Protein AF-A0A0M0JAZ2-F1 (afdb_monomer_lite)

Radius of gyration: 17.87 Å; chains: 1; bounding box: 46×36×55 Å

Structure (mmCIF, N/CA/C/O backbone):
data_AF-A0A0M0JAZ2-F1
#
_entry.id   AF-A0A0M0JAZ2-F1
#
loop_
_atom_site.group_PDB
_atom_site.id
_atom_site.type_symbol
_atom_site.label_atom_id
_atom_site.label_alt_id
_atom_site.label_comp_id
_atom_site.label_asym_id
_atom_site.label_entity_id
_atom_site.label_seq_id
_atom_site.pdbx_PDB_ins_code
_atom_site.Cartn_x
_atom_site.Cartn_y
_atom_site.Cartn_z
_atom_site.occupancy
_atom_site.B_iso_or_equiv
_atom_site.auth_seq_id
_atom_site.auth_comp_id
_atom_site.auth_asym_id
_atom_site.auth_atom_id
_atom_site.pdbx_PDB_model_num
ATOM 1 N N . MET A 1 1 ? 19.931 2.241 -1.177 1.00 90.56 1 MET A N 1
ATOM 2 C CA . MET A 1 1 ? 19.887 0.763 -1.054 1.00 90.56 1 MET A CA 1
ATOM 3 C C . MET A 1 1 ? 19.842 0.048 -2.404 1.00 90.56 1 MET A C 1
ATOM 5 O O . MET A 1 1 ? 20.498 -0.972 -2.516 1.00 90.56 1 MET A O 1
ATOM 9 N N . LEU A 1 2 ? 19.143 0.560 -3.427 1.00 95.31 2 LEU A N 1
ATOM 10 C CA . LEU A 1 2 ? 19.051 -0.101 -4.746 1.00 95.31 2 LEU A CA 1
ATOM 11 C C . LEU A 1 2 ? 20.251 0.143 -5.689 1.00 95.31 2 LEU A C 1
ATOM 13 O O . LEU A 1 2 ? 20.440 -0.595 -6.649 1.00 95.31 2 LEU A O 1
ATOM 17 N N . GLU A 1 3 ? 21.085 1.148 -5.410 1.00 95.38 3 GLU A N 1
ATOM 18 C CA . GLU A 1 3 ? 22.225 1.536 -6.257 1.00 95.38 3 GLU A CA 1
ATOM 19 C C . GLU A 1 3 ? 23.211 0.399 -6.585 1.00 95.38 3 GLU A C 1
ATOM 21 O O . GLU A 1 3 ? 23.545 0.264 -7.761 1.00 95.38 3 GLU A O 1
ATOM 26 N N . PRO A 1 4 ? 23.631 -0.477 -5.647 1.00 97.06 4 PRO A N 1
ATOM 27 C CA . PRO A 1 4 ? 24.527 -1.582 -5.991 1.00 97.06 4 PRO A CA 1
ATOM 28 C C . PRO A 1 4 ? 23.939 -2.526 -7.052 1.00 97.06 4 PRO A C 1
ATOM 30 O O . PRO A 1 4 ? 24.657 -2.969 -7.946 1.00 97.06 4 PRO A O 1
ATOM 33 N N . ILE A 1 5 ? 22.625 -2.779 -6.997 1.00 95.75 5 ILE A N 1
ATOM 34 C CA . ILE A 1 5 ? 21.911 -3.588 -7.995 1.00 95.75 5 ILE A CA 1
ATOM 35 C C . ILE A 1 5 ? 21.883 -2.839 -9.331 1.00 95.75 5 ILE A C 1
ATOM 37 O O . ILE A 1 5 ? 22.226 -3.410 -10.365 1.00 95.75 5 ILE A O 1
ATOM 41 N N . LYS A 1 6 ? 21.559 -1.539 -9.327 1.00 95.88 6 LYS A N 1
ATOM 42 C CA . LYS A 1 6 ? 21.586 -0.720 -10.549 1.00 95.88 6 LYS A CA 1
ATOM 43 C C . LYS A 1 6 ? 22.959 -0.748 -11.225 1.00 95.88 6 LYS A C 1
ATOM 45 O O . LYS A 1 6 ? 23.029 -0.876 -12.445 1.00 95.88 6 LYS A O 1
ATOM 50 N N . LEU A 1 7 ? 24.041 -0.640 -10.455 1.00 95.75 7 LEU A N 1
ATOM 51 C CA . LEU A 1 7 ? 25.409 -0.660 -10.979 1.00 95.75 7 LEU A CA 1
ATOM 52 C C . LEU A 1 7 ? 25.778 -2.016 -11.594 1.00 95.75 7 LEU A C 1
ATOM 54 O O . LEU A 1 7 ? 26.477 -2.047 -12.602 1.00 95.75 7 LEU A O 1
ATOM 58 N N . GLN A 1 8 ? 25.278 -3.120 -11.034 1.00 97.00 8 GLN A N 1
ATOM 59 C CA . GLN A 1 8 ? 25.512 -4.463 -11.567 1.00 97.00 8 GLN A CA 1
ATOM 60 C C . GLN A 1 8 ? 24.882 -4.666 -12.955 1.00 97.00 8 GLN A C 1
ATOM 62 O O . GLN A 1 8 ? 25.504 -5.276 -13.823 1.00 97.00 8 GLN A O 1
ATOM 67 N N . PHE A 1 9 ? 23.664 -4.160 -13.168 1.00 95.50 9 PHE A N 1
ATOM 68 C CA . PHE A 1 9 ? 22.921 -4.345 -14.424 1.00 95.50 9 PHE A CA 1
ATOM 69 C C . PHE A 1 9 ? 23.070 -3.175 -15.413 1.00 95.50 9 PHE A C 1
ATOM 71 O O . PHE A 1 9 ? 22.725 -3.304 -16.590 1.00 95.50 9 PHE A O 1
ATOM 78 N N . GLY A 1 10 ? 23.625 -2.041 -14.976 1.00 94.19 10 GLY A N 1
ATOM 79 C CA . GLY A 1 10 ? 23.940 -0.897 -15.828 1.00 94.19 10 GLY A CA 1
ATOM 80 C C . GLY A 1 10 ? 22.730 -0.406 -16.625 1.00 94.19 10 GLY A C 1
ATOM 81 O O . GLY A 1 10 ? 21.633 -0.262 -16.091 1.00 94.19 10 GLY A O 1
ATOM 82 N N . ASN A 1 11 ? 22.925 -0.147 -17.917 1.00 92.44 11 ASN A N 1
ATOM 83 C CA . ASN A 1 11 ? 21.877 0.375 -18.804 1.00 92.44 11 ASN A CA 1
ATOM 84 C C . ASN A 1 11 ? 20.841 -0.676 -19.234 1.00 92.44 11 ASN A C 1
ATOM 86 O O . ASN A 1 11 ? 19.857 -0.312 -19.867 1.00 92.44 11 ASN A O 1
ATOM 90 N N . ALA A 1 12 ? 21.044 -1.958 -18.911 1.00 93.31 12 ALA A N 1
ATOM 91 C CA . ALA A 1 12 ? 20.062 -3.001 -19.209 1.00 93.31 12 ALA A CA 1
ATOM 92 C C . ALA A 1 12 ? 18.842 -2.954 -18.269 1.00 93.31 12 ALA A C 1
ATOM 94 O O . ALA A 1 12 ? 17.829 -3.581 -18.558 1.00 93.31 12 ALA A O 1
ATOM 95 N N . LEU A 1 13 ? 18.940 -2.216 -17.158 1.00 94.06 13 LEU A N 1
ATOM 96 C CA . LEU A 1 13 ? 17.876 -2.037 -16.176 1.00 94.06 13 LEU A CA 1
ATOM 97 C C . LEU A 1 13 ? 17.725 -0.548 -15.860 1.00 94.06 13 LEU A C 1
ATOM 99 O O . LEU A 1 13 ? 18.666 0.070 -15.355 1.00 94.06 13 LEU A O 1
ATOM 103 N N . SER A 1 14 ? 16.562 0.032 -16.151 1.00 95.19 14 SER A N 1
ATOM 104 C CA . SER A 1 14 ? 16.251 1.412 -15.768 1.00 95.19 14 SER A CA 1
ATOM 105 C C . SER A 1 14 ? 16.002 1.514 -14.260 1.00 95.19 14 SER A C 1
ATOM 107 O O . SER A 1 14 ? 15.609 0.543 -13.609 1.00 95.19 14 SER A O 1
ATOM 109 N N . TRP A 1 15 ? 16.249 2.685 -13.674 1.00 95.25 15 TRP A N 1
ATOM 110 C CA . TRP A 1 15 ? 15.822 2.992 -12.309 1.00 95.25 15 TRP A CA 1
ATOM 111 C C . TRP A 1 15 ? 14.313 2.862 -12.154 1.00 95.25 15 TRP A C 1
ATOM 113 O O . TRP A 1 15 ? 13.858 2.316 -11.150 1.00 95.25 15 TRP A O 1
ATOM 123 N N . ALA A 1 16 ? 13.555 3.327 -13.146 1.00 93.12 16 ALA A N 1
ATOM 124 C CA . ALA A 1 16 ? 12.102 3.241 -13.135 1.00 93.12 16 ALA A CA 1
ATOM 125 C C . ALA A 1 16 ? 11.610 1.786 -13.005 1.00 93.12 16 ALA A C 1
ATOM 127 O O . ALA A 1 16 ? 10.794 1.490 -12.132 1.00 93.12 16 ALA A O 1
ATOM 128 N N . ASP A 1 17 ? 12.157 0.857 -13.793 1.00 94.31 17 ASP A N 1
ATOM 129 C CA . ASP A 1 17 ? 11.815 -0.565 -13.684 1.00 94.31 17 ASP A CA 1
ATOM 130 C C . ASP A 1 17 ? 12.352 -1.200 -12.396 1.00 94.31 17 ASP A C 1
ATOM 132 O O . ASP A 1 17 ? 11.650 -1.990 -11.764 1.00 94.31 17 ASP A O 1
ATOM 136 N N . LEU A 1 18 ? 13.562 -0.832 -11.957 1.00 96.44 18 LEU A N 1
ATOM 137 C CA . LEU A 1 18 ? 14.156 -1.353 -10.723 1.00 96.44 18 LEU A CA 1
ATOM 138 C C . LEU A 1 18 ? 13.329 -0.997 -9.478 1.00 96.44 18 LEU A C 1
ATOM 140 O O . LEU A 1 18 ? 13.178 -1.837 -8.595 1.00 96.44 18 LEU A O 1
ATOM 144 N N . ILE A 1 19 ? 12.792 0.223 -9.392 1.00 95.25 19 ILE A N 1
ATOM 145 C CA . ILE A 1 19 ? 11.959 0.656 -8.257 1.00 95.25 19 ILE A CA 1
ATOM 146 C C . ILE A 1 19 ? 10.672 -0.171 -8.190 1.00 95.25 19 ILE A C 1
ATOM 148 O O . ILE A 1 19 ? 10.308 -0.665 -7.121 1.00 95.25 19 ILE A O 1
ATOM 152 N N . VAL A 1 20 ? 10.013 -0.360 -9.334 1.00 93.88 20 VAL A N 1
ATOM 153 C CA . VAL A 1 20 ? 8.776 -1.142 -9.429 1.00 93.88 20 VAL A CA 1
ATOM 154 C C . VAL A 1 20 ? 9.027 -2.610 -9.079 1.00 93.88 20 VAL A C 1
ATOM 156 O O . VAL A 1 20 ? 8.317 -3.183 -8.249 1.00 93.88 20 VAL A O 1
ATOM 159 N N . LEU A 1 21 ? 10.081 -3.197 -9.652 1.00 94.62 21 LEU A N 1
ATOM 160 C CA . LEU A 1 21 ? 10.462 -4.584 -9.401 1.00 94.62 21 LEU A CA 1
ATOM 161 C C . LEU A 1 21 ? 10.834 -4.816 -7.931 1.00 94.62 21 LEU A C 1
ATOM 163 O O . LEU A 1 21 ? 10.459 -5.836 -7.351 1.00 94.62 21 LEU A O 1
ATOM 167 N N . ALA A 1 22 ? 11.534 -3.866 -7.303 1.00 95.50 22 ALA A N 1
ATOM 168 C CA . ALA A 1 22 ? 11.897 -3.951 -5.891 1.00 95.50 22 ALA A CA 1
ATOM 169 C C . ALA A 1 22 ? 10.661 -4.002 -4.981 1.00 95.50 22 ALA A C 1
ATOM 171 O O . ALA A 1 22 ? 10.630 -4.801 -4.046 1.00 95.50 22 ALA A O 1
ATOM 172 N N . GLY A 1 23 ? 9.631 -3.199 -5.272 1.00 93.19 23 GLY A N 1
ATOM 173 C CA . GLY A 1 23 ? 8.368 -3.225 -4.529 1.00 93.19 23 GLY A CA 1
ATOM 174 C C . GLY A 1 23 ? 7.649 -4.574 -4.629 1.00 93.19 23 GLY A C 1
ATOM 175 O O . GLY A 1 23 ? 7.215 -5.117 -3.618 1.00 93.19 23 GLY A O 1
ATOM 176 N N . GLN A 1 24 ? 7.589 -5.159 -5.827 1.00 93.81 24 GLN A N 1
ATOM 177 C CA . GLN A 1 24 ? 6.988 -6.484 -6.027 1.00 93.81 24 GLN A CA 1
ATOM 178 C C . GLN A 1 24 ? 7.771 -7.593 -5.332 1.00 93.81 24 GLN A C 1
ATOM 180 O O . GLN A 1 24 ? 7.186 -8.431 -4.651 1.00 93.81 24 GLN A O 1
ATOM 185 N N . THR A 1 25 ? 9.098 -7.547 -5.446 1.00 95.19 25 THR A N 1
ATOM 186 C CA . THR A 1 25 ? 9.987 -8.501 -4.774 1.00 95.19 25 THR A CA 1
ATOM 187 C C . THR A 1 25 ? 9.805 -8.431 -3.258 1.00 95.19 25 THR A C 1
ATOM 189 O O . THR A 1 25 ? 9.811 -9.459 -2.590 1.00 95.19 25 THR A O 1
ATOM 192 N N . ALA A 1 26 ? 9.607 -7.233 -2.698 1.00 94.38 26 ALA A N 1
ATOM 193 C CA . ALA A 1 26 ? 9.362 -7.068 -1.268 1.00 94.38 26 ALA A CA 1
ATOM 194 C C . ALA A 1 26 ? 8.053 -7.739 -0.817 1.00 94.38 26 ALA A C 1
ATOM 196 O O . ALA A 1 26 ? 8.042 -8.384 0.229 1.00 94.38 26 ALA A O 1
ATOM 197 N N . ILE A 1 27 ? 6.982 -7.639 -1.613 1.00 95.44 27 ILE A N 1
ATOM 198 C CA . ILE A 1 27 ? 5.708 -8.321 -1.332 1.00 95.44 27 ILE A CA 1
ATOM 199 C C . ILE A 1 27 ? 5.899 -9.842 -1.350 1.00 95.44 27 ILE A C 1
ATOM 201 O O . ILE A 1 27 ? 5.475 -10.520 -0.416 1.00 95.44 27 ILE A O 1
ATOM 205 N N . GLU A 1 28 ? 6.573 -10.375 -2.369 1.00 95.88 28 GLU A N 1
ATOM 206 C CA . GLU A 1 28 ? 6.815 -11.816 -2.506 1.00 95.88 28 GLU A CA 1
ATOM 207 C C . GLU A 1 28 ? 7.688 -12.364 -1.365 1.00 95.88 28 GLU A C 1
ATOM 209 O O . GLU A 1 28 ? 7.350 -13.370 -0.743 1.00 95.88 28 GLU A O 1
ATOM 214 N N . VAL A 1 29 ? 8.777 -11.667 -1.017 1.00 96.31 29 VAL A N 1
ATOM 215 C CA . VAL A 1 29 ? 9.670 -12.050 0.093 1.00 96.31 29 VAL A CA 1
ATOM 216 C C . VAL A 1 29 ? 8.952 -12.013 1.444 1.00 96.31 29 VAL A C 1
ATOM 218 O O . VAL A 1 29 ? 9.258 -12.829 2.314 1.00 96.31 29 VAL A O 1
ATOM 221 N N . ALA A 1 30 ? 7.976 -11.119 1.619 1.00 96.50 30 ALA A N 1
ATOM 222 C CA . ALA A 1 30 ? 7.139 -11.071 2.815 1.00 96.50 30 ALA A CA 1
ATOM 223 C C . ALA A 1 30 ? 6.079 -12.194 2.871 1.00 96.50 30 ALA A C 1
ATOM 225 O O . ALA A 1 30 ? 5.298 -12.245 3.819 1.00 96.50 30 ALA A O 1
ATOM 226 N N . GLY A 1 31 ? 6.037 -13.101 1.887 1.00 95.88 31 GLY A N 1
ATOM 227 C CA . GLY A 1 31 ? 5.068 -14.199 1.807 1.00 95.88 31 GLY A CA 1
ATOM 228 C C . GLY A 1 31 ? 3.789 -13.856 1.038 1.00 95.88 31 GLY A C 1
ATOM 229 O O . GLY A 1 31 ? 2.825 -14.618 1.089 1.00 95.88 31 GLY A O 1
ATOM 230 N N . GLY A 1 32 ? 3.767 -12.716 0.345 1.00 95.62 32 GLY A N 1
ATOM 231 C CA . GLY A 1 32 ? 2.664 -12.299 -0.512 1.00 95.62 32 GLY A CA 1
ATOM 232 C C . GLY A 1 32 ? 2.659 -12.995 -1.876 1.00 95.62 32 GLY A C 1
ATOM 233 O O . GLY A 1 32 ? 3.535 -13.809 -2.179 1.00 95.62 32 GLY A O 1
ATOM 234 N N . PRO A 1 33 ? 1.661 -12.695 -2.724 1.00 95.00 33 PRO A N 1
ATOM 235 C CA . PRO A 1 33 ? 1.567 -13.290 -4.050 1.00 95.00 33 PRO A CA 1
ATOM 236 C C . PRO A 1 33 ? 2.700 -12.815 -4.964 1.00 95.00 33 PRO A C 1
ATOM 238 O O . PRO A 1 33 ? 3.132 -11.664 -4.897 1.00 95.00 33 PRO A O 1
ATOM 241 N N . ALA A 1 34 ? 3.107 -13.677 -5.896 1.00 93.31 34 ALA A N 1
ATOM 242 C CA . ALA A 1 34 ? 3.901 -13.250 -7.040 1.00 93.31 34 ALA A CA 1
ATOM 243 C C . ALA A 1 34 ? 3.028 -12.363 -7.946 1.00 93.31 34 ALA A C 1
ATOM 245 O O . ALA A 1 34 ? 1.998 -12.803 -8.464 1.00 93.31 34 ALA A O 1
ATOM 246 N N . LEU A 1 35 ? 3.424 -11.101 -8.109 1.00 91.69 35 LEU A N 1
ATOM 247 C CA . LEU A 1 35 ? 2.684 -10.113 -8.892 1.00 91.69 35 LEU A CA 1
ATOM 248 C C . LEU A 1 35 ? 3.294 -9.982 -10.295 1.00 91.69 35 LEU A C 1
ATOM 250 O O . LEU A 1 35 ? 4.519 -10.000 -10.429 1.00 91.69 35 LEU A O 1
ATOM 254 N N . PRO A 1 36 ? 2.478 -9.818 -11.350 1.00 88.12 36 PRO A N 1
ATOM 255 C CA . PRO A 1 36 ? 2.990 -9.675 -12.709 1.00 88.12 36 PRO A CA 1
ATOM 256 C C . PRO A 1 36 ? 3.813 -8.389 -12.849 1.00 88.12 36 PRO A C 1
ATOM 258 O O . PRO A 1 36 ? 3.369 -7.305 -12.463 1.00 88.12 36 PRO A O 1
ATOM 261 N N . PHE A 1 37 ? 5.019 -8.505 -13.405 1.00 89.31 37 PHE A N 1
ATOM 262 C CA . PHE A 1 37 ? 5.915 -7.377 -13.655 1.00 89.31 37 PHE A CA 1
ATOM 263 C C . PHE A 1 37 ? 5.941 -7.008 -15.137 1.00 89.31 37 PHE A C 1
ATOM 265 O O . PHE A 1 37 ? 6.041 -7.868 -16.012 1.00 89.31 37 PHE A O 1
ATOM 272 N N . CYS A 1 38 ? 5.928 -5.705 -15.392 1.00 87.06 38 CYS A N 1
ATOM 273 C CA . CYS A 1 38 ? 5.967 -5.117 -16.721 1.00 87.06 38 CYS A CA 1
ATOM 274 C C . CYS A 1 38 ? 7.106 -4.122 -16.797 1.00 87.06 38 CYS A C 1
ATOM 276 O O . CYS A 1 38 ? 6.994 -3.024 -16.249 1.00 87.06 38 CYS A O 1
ATOM 278 N N . GLY A 1 39 ? 8.192 -4.530 -17.450 1.00 86.88 39 GLY A N 1
ATOM 279 C CA . GLY A 1 39 ? 9.322 -3.659 -17.746 1.00 86.88 39 GLY A CA 1
ATOM 280 C C . GLY A 1 39 ? 9.110 -2.836 -19.015 1.00 86.88 39 GLY A C 1
ATOM 281 O O . GLY A 1 39 ? 8.117 -2.994 -19.727 1.00 86.88 39 GLY A O 1
ATOM 282 N N . GLY A 1 40 ? 10.083 -1.985 -19.318 1.00 87.88 40 GLY A N 1
ATOM 283 C CA . GLY A 1 40 ? 10.086 -1.113 -20.492 1.00 87.88 40 GLY A CA 1
ATOM 284 C C . GLY A 1 40 ? 10.091 0.373 -20.149 1.00 87.88 40 GLY A C 1
ATOM 285 O O . GLY A 1 40 ? 10.098 1.197 -21.065 1.00 87.88 40 GLY A O 1
ATOM 286 N N . ARG A 1 41 ? 10.121 0.740 -18.860 1.00 90.00 41 ARG A N 1
ATOM 287 C CA . ARG A 1 41 ? 10.285 2.142 -18.465 1.00 90.00 41 ARG A CA 1
ATOM 288 C C 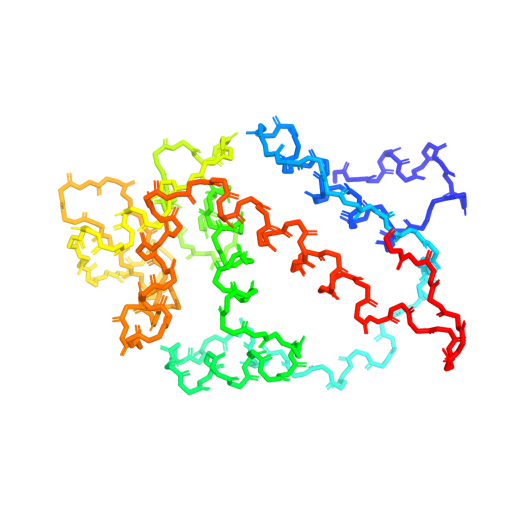. ARG A 1 41 ? 11.696 2.601 -18.788 1.00 90.00 41 ARG A C 1
ATOM 290 O O . ARG A 1 41 ? 12.669 1.873 -18.589 1.00 90.00 41 ARG A O 1
ATOM 297 N N . THR A 1 42 ? 11.814 3.843 -19.228 1.00 90.00 42 THR A N 1
ATOM 298 C CA . THR A 1 42 ? 13.099 4.505 -19.454 1.00 90.00 42 THR A CA 1
ATOM 299 C C . THR A 1 42 ? 13.354 5.541 -18.375 1.00 90.00 42 THR A C 1
ATOM 301 O O . THR A 1 42 ? 12.421 6.191 -17.909 1.00 90.00 42 THR A O 1
ATOM 304 N N . ASP A 1 43 ? 14.620 5.739 -18.022 1.00 91.62 43 ASP A N 1
ATOM 305 C CA . ASP A 1 43 ? 14.995 6.777 -17.067 1.00 91.62 43 ASP A CA 1
ATOM 306 C C . ASP A 1 43 ? 14.921 8.158 -17.722 1.00 91.62 43 ASP A C 1
ATOM 308 O O . ASP A 1 43 ? 15.503 8.390 -18.785 1.00 91.62 43 ASP A O 1
ATOM 312 N N . ALA A 1 44 ? 14.211 9.079 -17.074 1.00 89.12 44 ALA A N 1
ATOM 313 C CA . ALA A 1 44 ? 14.245 10.485 -17.444 1.00 89.12 44 ALA A CA 1
ATOM 314 C C . ALA A 1 44 ? 15.622 11.086 -17.114 1.00 89.12 44 ALA A C 1
ATOM 316 O O . ALA A 1 44 ? 16.276 10.687 -16.148 1.00 89.12 44 ALA A O 1
ATOM 317 N N . ALA A 1 45 ? 16.063 12.061 -17.913 1.00 89.12 45 ALA A N 1
ATOM 318 C CA . ALA A 1 45 ? 17.321 12.767 -17.666 1.00 89.12 45 ALA A CA 1
ATOM 319 C C . ALA A 1 45 ? 17.250 13.657 -16.411 1.00 89.12 45 ALA A C 1
ATOM 321 O O . ALA A 1 45 ? 18.255 13.844 -15.726 1.00 89.12 45 ALA A O 1
ATOM 322 N N . ASP A 1 46 ? 16.064 14.197 -16.124 1.00 85.62 46 ASP A N 1
ATOM 323 C CA . ASP A 1 46 ? 15.751 15.033 -14.970 1.00 85.62 46 ASP A CA 1
ATOM 324 C C . ASP A 1 46 ? 14.248 14.946 -14.619 1.00 85.62 46 ASP A C 1
ATOM 326 O O . ASP A 1 46 ? 13.502 14.150 -15.188 1.00 85.62 46 ASP A O 1
ATOM 330 N N . GLY A 1 47 ? 13.805 15.744 -13.642 1.00 80.31 47 GLY A N 1
ATOM 331 C CA . GLY A 1 47 ? 12.404 15.828 -13.208 1.00 80.31 47 GLY A CA 1
ATOM 332 C C . GLY A 1 47 ? 11.554 16.843 -13.981 1.00 80.31 47 GLY A C 1
ATOM 333 O O . GLY A 1 47 ? 10.556 17.328 -13.440 1.00 80.31 47 GLY A O 1
ATOM 334 N N . ALA A 1 48 ? 11.952 17.248 -15.192 1.00 82.69 48 ALA A N 1
ATOM 335 C CA . ALA A 1 48 ? 11.160 18.184 -15.982 1.00 82.69 48 ALA A CA 1
ATOM 336 C C . ALA A 1 48 ? 9.749 17.625 -16.254 1.00 82.69 48 ALA A C 1
ATOM 338 O O . ALA A 1 48 ? 9.580 16.474 -16.644 1.00 82.69 48 ALA A O 1
ATOM 339 N N . GLY A 1 49 ? 8.721 18.456 -16.049 1.00 76.88 49 GLY A N 1
ATOM 340 C CA . GLY A 1 49 ? 7.311 18.070 -16.209 1.00 76.88 49 GLY A CA 1
ATOM 341 C C . GLY A 1 49 ? 6.620 17.594 -14.925 1.00 76.88 49 GLY A C 1
ATOM 342 O O . GLY A 1 49 ? 5.392 17.622 -14.865 1.00 76.88 49 GLY A O 1
ATOM 343 N N . SER A 1 50 ? 7.370 17.277 -13.862 1.00 78.31 50 SER A N 1
ATOM 344 C CA . SER A 1 50 ? 6.790 16.867 -12.571 1.00 78.31 50 SER A CA 1
ATOM 345 C C . SER A 1 50 ? 6.041 17.988 -11.842 1.00 78.31 50 SER A C 1
ATOM 347 O O . SER A 1 50 ? 5.253 17.710 -10.948 1.00 78.31 50 SER A O 1
ATOM 349 N N . SER A 1 51 ? 6.224 19.253 -12.236 1.00 77.44 51 SER A N 1
ATOM 350 C CA . SER A 1 51 ? 5.522 20.406 -11.648 1.00 77.44 51 SER A CA 1
ATOM 351 C C . SER A 1 51 ? 4.005 20.395 -11.863 1.00 77.44 51 SER A C 1
ATOM 353 O O . SER A 1 51 ? 3.292 21.144 -11.199 1.00 77.44 51 SER A O 1
ATOM 355 N N . LEU A 1 52 ? 3.511 19.573 -12.793 1.00 72.75 52 LEU A N 1
ATOM 356 C CA . LEU A 1 52 ? 2.081 19.374 -13.035 1.00 72.75 52 LEU A CA 1
ATOM 357 C C . LEU A 1 52 ? 1.446 18.382 -12.047 1.00 72.75 52 LEU A C 1
ATOM 359 O O . LEU A 1 52 ? 0.221 18.299 -11.973 1.00 72.75 52 LEU A O 1
ATOM 363 N N . LEU A 1 53 ? 2.256 17.636 -11.290 1.00 72.94 53 LEU A N 1
ATOM 364 C CA . LEU A 1 53 ? 1.775 16.712 -10.272 1.00 72.94 53 LEU A CA 1
ATOM 365 C C . LEU A 1 53 ? 1.426 17.508 -9.010 1.00 72.94 53 LEU A C 1
ATOM 367 O O . LEU A 1 53 ? 2.285 18.122 -8.381 1.00 72.94 53 LEU A O 1
ATOM 371 N N . ASN A 1 54 ? 0.145 17.519 -8.642 1.00 62.16 54 ASN A N 1
ATOM 372 C CA . ASN A 1 54 ? -0.303 18.181 -7.423 1.00 62.16 54 ASN A CA 1
ATOM 373 C 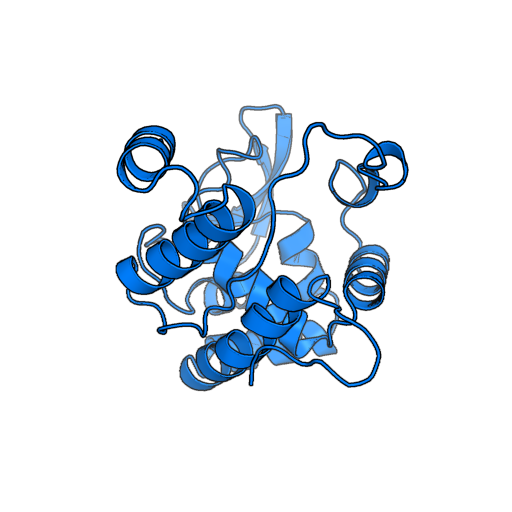C . ASN A 1 54 ? 0.047 17.333 -6.185 1.00 62.16 54 ASN A C 1
ATOM 375 O O . ASN A 1 54 ? -0.704 16.434 -5.806 1.00 62.16 54 ASN A O 1
ATOM 379 N N . GLU A 1 55 ? 1.160 17.653 -5.522 1.00 56.62 55 GLU A N 1
ATOM 380 C CA . GLU A 1 55 ? 1.587 17.011 -4.268 1.00 56.62 55 GLU A CA 1
ATOM 381 C C . GLU A 1 55 ? 0.591 17.194 -3.106 1.00 56.62 55 GLU A C 1
ATOM 383 O O . GLU A 1 55 ? 0.611 16.407 -2.159 1.00 56.62 55 GLU A O 1
ATOM 388 N N . GLN A 1 56 ? -0.326 18.174 -3.158 1.00 51.12 56 GLN A N 1
ATOM 389 C CA . GLN A 1 56 ? -1.306 18.395 -2.081 1.00 51.12 56 GLN A CA 1
ATOM 390 C C . GLN A 1 56 ? -2.313 17.245 -1.939 1.00 51.12 56 GLN A C 1
ATOM 392 O O . GLN A 1 56 ? -2.887 17.065 -0.871 1.00 51.12 56 GLN A O 1
ATOM 397 N N . LEU A 1 57 ? -2.492 16.408 -2.965 1.00 49.59 57 LEU A N 1
ATOM 398 C CA . LEU A 1 57 ? -3.307 15.191 -2.853 1.00 49.59 57 LEU A CA 1
ATOM 399 C C . LEU A 1 57 ? -2.625 14.091 -2.016 1.00 49.59 57 LEU A C 1
ATOM 401 O O . LEU A 1 57 ? -3.292 13.139 -1.598 1.00 49.59 57 LEU A O 1
ATOM 405 N N . LEU A 1 58 ? -1.326 14.237 -1.733 1.00 45.47 58 LEU A N 1
ATOM 406 C CA . LEU A 1 58 ? -0.495 13.299 -0.973 1.00 45.47 58 LEU A CA 1
ATOM 407 C C . LEU A 1 58 ? -0.143 13.802 0.444 1.00 45.47 58 LEU A C 1
ATOM 409 O O . LEU A 1 58 ? 0.405 13.029 1.230 1.00 45.47 58 LEU A O 1
ATOM 413 N N . GLY A 1 59 ? -0.466 15.054 0.806 1.00 38.47 59 GLY A N 1
ATOM 414 C CA . GLY A 1 59 ? -0.030 15.678 2.064 1.00 38.47 59 GLY A CA 1
ATOM 415 C C . GLY A 1 59 ? -1.076 16.559 2.759 1.00 38.47 59 GLY A C 1
ATOM 416 O O . GLY A 1 59 ? -1.728 17.381 2.132 1.00 38.47 59 GLY A O 1
ATOM 417 N N . GLU A 1 60 ? -1.190 16.381 4.081 1.00 45.50 60 GLU A N 1
ATOM 418 C CA . GLU A 1 60 ? -1.852 17.237 5.094 1.00 45.50 60 GLU A CA 1
ATOM 419 C C . GLU A 1 60 ? -3.304 17.700 4.888 1.00 45.50 60 GLU A C 1
ATOM 421 O O . GLU A 1 60 ? -3.834 18.432 5.726 1.00 45.50 60 GLU A O 1
ATOM 426 N N . VAL A 1 61 ? -4.011 17.239 3.861 1.00 51.16 61 VAL A N 1
ATOM 427 C CA . VAL A 1 61 ? -5.462 17.432 3.815 1.00 51.16 61 VAL A CA 1
ATOM 428 C C . VAL A 1 61 ? -6.110 16.486 4.826 1.00 51.16 61 VAL A C 1
ATOM 430 O O . VAL A 1 61 ? -5.689 15.339 4.974 1.00 51.16 61 VAL A O 1
ATOM 433 N N . VAL A 1 62 ? -7.115 16.973 5.563 1.00 59.00 62 VAL A N 1
ATOM 434 C CA . VAL A 1 62 ? -7.968 16.122 6.405 1.00 59.00 62 VAL A CA 1
ATOM 435 C C . VAL A 1 62 ? -8.443 14.971 5.529 1.00 59.00 62 VAL A C 1
ATOM 437 O O . VAL A 1 62 ? -9.180 15.216 4.583 1.00 59.00 62 VAL A O 1
ATOM 440 N N . ASP A 1 63 ? -7.991 13.746 5.801 1.00 70.56 63 ASP A N 1
ATOM 441 C CA . ASP A 1 63 ? -8.405 12.577 5.030 1.00 70.56 63 ASP A CA 1
ATOM 442 C C . ASP A 1 63 ? -9.931 12.428 5.177 1.00 70.56 63 ASP A C 1
ATOM 444 O O . ASP A 1 63 ? -10.439 12.020 6.224 1.00 70.56 63 ASP A O 1
ATOM 448 N N . THR A 1 64 ? -10.669 12.836 4.142 1.00 80.88 64 THR A N 1
ATOM 449 C CA . THR A 1 64 ? -12.123 12.693 4.042 1.00 80.88 64 THR A CA 1
ATOM 450 C C . THR A 1 64 ? -12.474 11.585 3.062 1.00 80.88 64 THR A C 1
ATOM 452 O O . THR A 1 64 ? -11.664 11.158 2.230 1.00 80.88 64 THR A O 1
ATOM 455 N N . ILE A 1 65 ? -13.722 11.127 3.132 1.00 84.00 65 ILE A N 1
ATOM 456 C CA . ILE A 1 65 ? -14.231 10.177 2.148 1.00 84.00 65 ILE A CA 1
ATOM 457 C C . ILE A 1 65 ? -14.267 10.779 0.735 1.00 84.00 65 ILE A C 1
ATOM 459 O O . ILE A 1 65 ? -13.973 10.081 -0.228 1.00 84.00 65 ILE A O 1
ATOM 463 N N . ASP A 1 66 ? -14.537 12.078 0.599 1.00 85.31 66 ASP A N 1
ATOM 464 C CA . ASP A 1 66 ? -14.594 12.736 -0.711 1.00 85.31 66 ASP A CA 1
ATOM 465 C C . ASP A 1 66 ? -13.219 12.765 -1.383 1.00 85.31 66 ASP A C 1
ATOM 467 O O . ASP A 1 66 ? -13.097 12.380 -2.541 1.00 85.31 66 ASP A O 1
ATOM 471 N N . LEU A 1 67 ? -12.158 13.069 -0.630 1.00 83.19 67 LEU A N 1
ATOM 472 C CA . LEU A 1 67 ? -10.784 12.991 -1.141 1.00 83.19 67 LEU A CA 1
ATOM 473 C C . LEU A 1 67 ? -10.368 11.560 -1.470 1.00 83.19 67 LEU A C 1
ATOM 475 O O . LEU A 1 67 ? -9.618 11.327 -2.413 1.00 83.19 67 LEU A O 1
ATOM 479 N N . THR A 1 68 ? -10.858 10.587 -0.701 1.00 85.75 68 THR A N 1
ATOM 480 C CA . THR A 1 68 ? -10.642 9.169 -1.008 1.00 85.75 68 THR A CA 1
ATOM 481 C C . THR A 1 68 ? -11.267 8.828 -2.366 1.00 85.75 68 THR A C 1
ATOM 483 O O . THR A 1 68 ? -10.612 8.213 -3.204 1.00 85.75 68 THR A O 1
ATOM 486 N N . ARG A 1 69 ? -12.490 9.302 -2.638 1.00 88.06 69 ARG A N 1
ATOM 487 C CA . ARG A 1 69 ? -13.163 9.125 -3.935 1.00 88.06 69 ARG A CA 1
ATOM 488 C C . ARG A 1 69 ? -12.472 9.861 -5.077 1.00 88.06 69 ARG A C 1
ATOM 490 O O . ARG A 1 69 ? -12.332 9.289 -6.153 1.00 88.06 69 ARG A O 1
ATOM 497 N N . GLU A 1 70 ? -11.990 11.076 -4.847 1.00 87.38 70 GLU A N 1
ATOM 498 C CA . GLU A 1 70 ? -11.198 11.810 -5.838 1.00 87.38 70 GLU A CA 1
ATOM 499 C C . GLU A 1 70 ? -9.897 11.073 -6.180 1.00 87.38 70 GLU A C 1
ATOM 501 O O . GLU A 1 70 ? -9.571 10.931 -7.356 1.00 87.38 70 GLU A O 1
ATOM 506 N N . ARG A 1 71 ? -9.187 10.529 -5.181 1.00 86.31 71 ARG A N 1
ATOM 507 C CA . ARG A 1 71 ? -7.989 9.698 -5.397 1.00 86.31 71 ARG A CA 1
ATOM 508 C C . ARG A 1 71 ? -8.306 8.456 -6.230 1.00 86.31 71 ARG A C 1
ATOM 510 O O . ARG A 1 71 ? -7.565 8.156 -7.160 1.00 86.31 71 ARG A O 1
ATOM 517 N N . MET A 1 72 ? -9.405 7.763 -5.924 1.00 90.69 72 MET A N 1
ATOM 518 C CA . MET A 1 72 ? -9.859 6.613 -6.716 1.00 90.69 72 MET A CA 1
ATOM 519 C C . MET A 1 72 ? -10.118 7.011 -8.173 1.00 90.69 72 MET A C 1
ATOM 521 O O . MET A 1 72 ? -9.601 6.366 -9.079 1.00 90.69 72 MET A O 1
ATOM 525 N N . ALA A 1 73 ? -10.835 8.115 -8.399 1.00 90.38 73 ALA A N 1
ATOM 526 C CA . ALA A 1 73 ? -11.142 8.604 -9.740 1.00 90.38 73 ALA A CA 1
ATOM 527 C C . ALA A 1 73 ? -9.889 9.028 -10.528 1.00 90.38 73 ALA A C 1
ATOM 529 O O . ALA A 1 73 ? -9.778 8.720 -11.711 1.00 90.38 73 ALA A O 1
ATOM 530 N N . LEU A 1 74 ? -8.932 9.703 -9.884 1.00 87.81 74 LEU A N 1
ATOM 531 C CA . LEU A 1 74 ? -7.682 10.136 -10.520 1.00 87.81 74 LEU A CA 1
ATOM 532 C C . LEU A 1 74 ? -6.796 8.967 -10.955 1.00 87.81 74 LEU A C 1
ATOM 534 O O . LEU A 1 74 ? -6.085 9.077 -11.950 1.00 87.81 74 LEU A O 1
ATOM 538 N N . LEU A 1 75 ? -6.830 7.868 -10.203 1.00 89.25 75 LEU A N 1
ATOM 539 C CA . LEU A 1 75 ? -6.056 6.661 -10.486 1.00 89.25 75 LEU A CA 1
ATOM 540 C C . LEU A 1 75 ? -6.827 5.648 -11.347 1.00 89.25 75 LEU A C 1
ATOM 542 O O . LEU A 1 75 ? -6.309 4.563 -11.601 1.00 89.25 75 LEU A O 1
ATOM 546 N N . ASP A 1 76 ? -8.051 5.983 -11.774 1.00 91.88 76 ASP A N 1
ATOM 547 C CA . ASP A 1 76 ? -8.973 5.076 -12.471 1.00 91.88 76 ASP A CA 1
ATOM 548 C C . ASP A 1 76 ? -9.191 3.751 -11.713 1.00 91.88 76 ASP A C 1
ATOM 550 O O . ASP A 1 76 ? -9.262 2.669 -12.293 1.00 91.88 76 ASP A O 1
ATOM 554 N N . LEU A 1 77 ? -9.264 3.811 -10.382 1.00 94.06 77 LEU A N 1
ATOM 555 C CA . LEU A 1 77 ? -9.453 2.646 -9.519 1.00 94.06 77 LEU A CA 1
ATOM 556 C C . LEU A 1 77 ? -10.916 2.507 -9.107 1.00 94.06 77 LEU A C 1
ATOM 558 O O . LEU A 1 77 ? -11.561 3.465 -8.680 1.00 94.06 77 LEU A O 1
ATOM 562 N N . SER A 1 78 ? -11.423 1.279 -9.157 1.00 97.12 78 SER A N 1
ATOM 563 C CA . SER A 1 78 ? -12.647 0.918 -8.450 1.00 97.12 78 SER A CA 1
ATOM 564 C C . SER A 1 78 ? -12.423 0.928 -6.934 1.00 97.12 78 SER A C 1
ATOM 566 O O . SER A 1 78 ? -11.296 0.801 -6.449 1.00 97.12 78 SER A O 1
ATOM 568 N N . ALA A 1 79 ? -13.517 1.010 -6.173 1.00 96.88 79 ALA A N 1
ATOM 569 C CA . ALA A 1 79 ? -13.497 0.894 -4.715 1.00 96.88 79 ALA A CA 1
ATOM 570 C C . ALA A 1 79 ? -12.754 -0.368 -4.242 1.00 96.88 79 ALA A C 1
ATOM 572 O O . ALA A 1 79 ? -11.953 -0.319 -3.309 1.00 96.88 79 ALA A O 1
ATOM 573 N N . ARG A 1 80 ? -12.980 -1.492 -4.929 1.00 98.12 80 ARG A N 1
ATOM 574 C CA . ARG A 1 80 ? -12.384 -2.786 -4.594 1.00 98.12 80 ARG A CA 1
ATOM 575 C C . ARG A 1 80 ? -10.874 -2.813 -4.828 1.00 98.12 80 ARG A C 1
ATOM 577 O O . ARG A 1 80 ? -10.129 -3.194 -3.926 1.00 98.12 80 ARG A O 1
ATOM 584 N N . GLU A 1 81 ? -10.430 -2.335 -5.989 1.00 97.88 81 GLU A N 1
ATOM 585 C CA . GLU A 1 81 ? -9.006 -2.223 -6.326 1.00 97.88 81 GLU A CA 1
ATOM 586 C C . GLU A 1 81 ? -8.282 -1.281 -5.355 1.00 97.88 81 GLU A C 1
ATOM 588 O O . GLU A 1 81 ? -7.198 -1.599 -4.868 1.00 97.88 81 GLU A O 1
ATOM 593 N N . TYR A 1 82 ? -8.900 -0.144 -5.021 1.00 96.50 82 TYR A N 1
ATOM 594 C CA . TYR A 1 82 ? -8.340 0.816 -4.073 1.00 96.50 82 TYR A CA 1
ATOM 595 C C . TYR A 1 82 ? -8.145 0.208 -2.679 1.00 96.50 82 TYR A C 1
ATOM 597 O O . TYR A 1 82 ? -7.060 0.316 -2.106 1.00 96.50 82 TYR A O 1
ATOM 605 N N . VAL A 1 83 ? -9.161 -0.477 -2.143 1.00 97.75 83 VAL A N 1
ATOM 606 C CA . VAL A 1 83 ? -9.080 -1.123 -0.823 1.00 97.75 83 VAL A CA 1
ATOM 607 C C . VAL A 1 83 ? -8.018 -2.229 -0.805 1.00 97.75 83 VAL A C 1
ATOM 609 O O . VAL A 1 83 ? -7.286 -2.345 0.179 1.00 97.75 83 VAL A O 1
ATOM 612 N N . ALA A 1 84 ? -7.871 -2.997 -1.890 1.00 97.94 84 ALA A N 1
ATOM 613 C CA . ALA A 1 84 ? -6.808 -3.997 -2.006 1.00 97.94 84 ALA A CA 1
ATOM 614 C C . ALA A 1 84 ? -5.411 -3.345 -1.981 1.00 97.94 84 ALA A C 1
ATOM 616 O O . ALA A 1 84 ? -4.534 -3.774 -1.232 1.00 97.94 84 ALA A O 1
ATOM 617 N N . LEU A 1 85 ? -5.206 -2.263 -2.736 1.00 96.50 85 LEU A N 1
ATOM 618 C CA . LEU A 1 85 ? -3.928 -1.542 -2.760 1.00 96.50 85 LEU A CA 1
ATOM 619 C C . LEU A 1 85 ? -3.576 -0.938 -1.394 1.00 96.50 85 LEU A C 1
ATOM 621 O O . LEU A 1 85 ? -2.437 -1.070 -0.942 1.00 96.50 85 LEU A O 1
ATOM 625 N N . VAL A 1 86 ? -4.551 -0.335 -0.705 1.00 95.25 86 VAL A N 1
ATOM 626 C CA . VAL A 1 86 ? -4.356 0.169 0.663 1.00 95.25 86 VAL A CA 1
ATOM 627 C C . VAL A 1 86 ? -3.991 -0.975 1.610 1.00 95.25 86 VAL A C 1
ATOM 629 O O . VAL A 1 86 ? -3.031 -0.852 2.364 1.00 95.25 86 VAL A O 1
ATOM 632 N N . GLY A 1 87 ? -4.686 -2.113 1.545 1.00 96.12 87 GLY A N 1
ATOM 633 C CA . GLY A 1 87 ? -4.364 -3.274 2.376 1.00 96.12 87 GLY A CA 1
ATOM 634 C C . GLY A 1 87 ? -2.944 -3.794 2.171 1.00 96.12 87 GLY A C 1
ATOM 635 O O . GLY A 1 87 ? -2.231 -4.022 3.145 1.00 96.12 87 GLY A O 1
ATOM 636 N N . ALA A 1 88 ? -2.497 -3.908 0.918 1.00 95.25 88 ALA A N 1
ATOM 637 C CA . ALA A 1 88 ? -1.134 -4.329 0.599 1.00 95.25 88 ALA A CA 1
ATOM 638 C C . ALA A 1 88 ? -0.079 -3.347 1.125 1.00 95.25 88 ALA A C 1
ATOM 640 O O . ALA A 1 88 ? 0.939 -3.764 1.672 1.00 95.25 88 ALA A O 1
ATOM 641 N N . GLN A 1 89 ? -0.337 -2.041 1.012 1.00 92.56 89 GLN A N 1
ATOM 642 C CA . GLN A 1 89 ? 0.547 -1.018 1.566 1.00 92.56 89 GLN A CA 1
ATOM 643 C C . GLN A 1 89 ? 0.601 -1.077 3.098 1.00 92.56 89 GLN A C 1
ATOM 645 O O . GLN A 1 89 ? 1.654 -0.848 3.683 1.00 92.56 89 GLN A O 1
ATOM 650 N N . ARG A 1 90 ? -0.534 -1.325 3.756 1.00 93.69 90 ARG A N 1
ATOM 651 C CA . ARG A 1 90 ? -0.661 -1.234 5.216 1.00 93.69 90 ARG A CA 1
ATOM 652 C C . ARG A 1 90 ? -0.316 -2.514 5.959 1.00 93.69 90 ARG A C 1
ATOM 654 O O . ARG A 1 90 ? -0.057 -2.445 7.158 1.00 93.69 90 ARG A O 1
ATOM 661 N N . THR A 1 91 ? -0.332 -3.659 5.281 1.00 94.38 91 THR A N 1
ATOM 662 C CA . THR A 1 91 ? 0.062 -4.936 5.885 1.00 94.38 91 THR A CA 1
ATOM 663 C C . THR A 1 91 ? 1.576 -5.009 6.117 1.00 94.38 91 THR A C 1
ATOM 665 O O . THR A 1 91 ? 2.015 -5.598 7.102 1.00 94.38 91 THR A O 1
ATOM 668 N N . LEU A 1 92 ? 2.366 -4.326 5.274 1.00 94.19 92 LEU A N 1
ATOM 669 C CA . LEU A 1 92 ? 3.826 -4.304 5.352 1.00 94.19 92 LEU A CA 1
ATOM 670 C C . LEU A 1 92 ? 4.378 -2.981 5.899 1.00 94.19 92 LEU A C 1
ATOM 672 O O . LEU A 1 92 ? 4.015 -1.888 5.468 1.00 94.19 92 LEU A O 1
ATOM 676 N N . GLY A 1 93 ? 5.358 -3.091 6.788 1.00 92.06 93 GLY A N 1
ATOM 677 C CA . GLY A 1 93 ? 6.117 -1.983 7.342 1.00 92.06 93 GLY A CA 1
ATOM 678 C C . GLY A 1 93 ? 5.421 -1.231 8.476 1.00 92.06 93 GLY A C 1
ATOM 679 O O . GLY A 1 93 ? 4.416 -1.642 9.052 1.00 92.06 93 GLY A O 1
ATOM 680 N N . THR A 1 94 ? 6.023 -0.099 8.835 1.00 91.38 94 THR A N 1
ATOM 681 C CA . THR A 1 94 ? 5.544 0.794 9.898 1.00 91.38 94 THR A CA 1
ATOM 682 C C . THR A 1 94 ? 5.172 2.144 9.304 1.00 91.38 94 THR A C 1
ATOM 684 O O . THR A 1 94 ? 5.632 2.505 8.220 1.00 91.38 94 THR A O 1
ATOM 687 N N . ASN A 1 95 ? 4.417 2.951 10.043 1.00 88.56 95 ASN A N 1
ATOM 688 C CA . ASN A 1 95 ? 4.107 4.314 9.633 1.00 88.56 95 ASN A CA 1
ATOM 689 C C . ASN A 1 95 ? 5.301 5.284 9.862 1.00 88.56 95 ASN A C 1
ATOM 691 O O . ASN A 1 95 ? 5.240 6.456 9.482 1.00 88.56 95 ASN A O 1
ATOM 695 N N . ALA A 1 96 ? 6.431 4.822 10.415 1.00 89.38 96 ALA A N 1
ATOM 696 C CA . ALA A 1 96 ? 7.604 5.657 10.704 1.00 89.38 96 ALA A CA 1
ATOM 697 C C . ALA A 1 96 ? 8.101 6.520 9.521 1.00 89.38 96 ALA A C 1
ATOM 699 O O . ALA A 1 96 ? 8.381 7.701 9.752 1.00 89.38 96 ALA A O 1
ATOM 700 N N . PRO A 1 97 ? 8.152 6.027 8.263 1.00 87.75 97 PRO A N 1
ATOM 701 C CA . PRO A 1 97 ? 8.601 6.825 7.116 1.00 87.75 97 PRO A CA 1
ATOM 702 C C . PRO A 1 97 ? 7.739 8.063 6.834 1.00 87.75 97 PRO A C 1
ATOM 704 O O . PRO A 1 97 ? 8.242 9.053 6.312 1.00 87.75 97 PRO A O 1
ATOM 707 N N . VAL A 1 98 ? 6.456 8.039 7.210 1.00 84.94 98 VAL A N 1
ATOM 708 C CA . VAL A 1 98 ? 5.532 9.180 7.062 1.00 84.94 98 VAL A CA 1
ATOM 709 C C . VAL A 1 98 ? 5.412 10.016 8.343 1.00 84.94 98 VAL A C 1
ATOM 711 O O . VAL A 1 98 ? 4.582 10.925 8.435 1.00 84.94 98 VAL A O 1
ATOM 714 N N . GLY A 1 99 ? 6.271 9.766 9.332 1.00 86.94 99 GLY A N 1
ATOM 715 C CA . GLY A 1 99 ? 6.360 10.525 10.579 1.00 86.94 99 GLY A CA 1
ATOM 716 C C . GLY A 1 99 ? 5.307 10.168 11.626 1.00 86.94 99 GLY A C 1
ATOM 717 O O . GLY A 1 99 ? 4.761 11.019 12.336 1.00 86.94 99 GLY A O 1
ATOM 718 N N . ARG A 1 100 ? 4.972 8.887 11.665 1.00 90.44 100 ARG A N 1
ATOM 719 C CA . ARG A 1 100 ? 3.880 8.288 12.427 1.00 90.44 100 ARG A CA 1
ATOM 720 C C . ARG A 1 100 ? 4.405 7.108 13.233 1.00 90.44 100 ARG A C 1
ATOM 722 O O . ARG A 1 100 ? 5.491 6.612 12.943 1.00 90.44 100 ARG A O 1
ATOM 729 N N . ASP A 1 101 ? 3.677 6.691 14.254 1.00 92.38 101 ASP A N 1
ATOM 730 C CA . ASP A 1 101 ? 4.150 5.672 15.181 1.00 92.38 101 ASP A CA 1
ATOM 731 C C . ASP A 1 101 ? 3.618 4.276 14.811 1.00 92.38 101 ASP A C 1
ATOM 733 O O . ASP A 1 101 ? 2.514 4.118 14.304 1.00 92.38 101 ASP A O 1
ATOM 737 N N . GLY A 1 102 ? 4.423 3.243 15.077 1.00 93.62 102 GLY A N 1
ATOM 738 C CA . GLY A 1 102 ? 4.019 1.835 14.996 1.00 93.62 102 GLY A CA 1
ATOM 739 C C . GLY A 1 102 ? 3.518 1.351 13.629 1.00 93.62 102 GLY A C 1
ATOM 740 O O . GLY A 1 102 ? 3.862 1.907 12.587 1.00 93.62 102 GLY A O 1
ATOM 741 N N . ALA A 1 103 ? 2.765 0.251 13.638 1.00 96.12 103 ALA A N 1
ATOM 742 C CA . ALA A 1 103 ? 2.257 -0.433 12.450 1.00 96.12 103 ALA A CA 1
ATOM 743 C C . ALA A 1 103 ? 0.773 -0.785 12.603 1.00 96.12 103 ALA A C 1
ATOM 745 O O . ALA A 1 103 ? 0.239 -0.820 13.715 1.00 96.12 103 ALA A O 1
ATOM 746 N N . ALA A 1 104 ? 0.118 -1.075 11.480 1.00 95.62 104 ALA A N 1
ATOM 747 C CA . ALA A 1 104 ? -1.287 -1.473 11.451 1.00 95.62 104 ALA A CA 1
ATOM 748 C C . ALA A 1 104 ? -1.508 -2.965 11.775 1.00 95.62 104 ALA A C 1
ATOM 750 O O . ALA A 1 104 ? -2.630 -3.380 12.091 1.00 95.62 104 ALA A O 1
ATOM 751 N N . THR A 1 105 ? -0.441 -3.767 11.728 1.00 96.12 105 THR A N 1
ATOM 752 C CA . THR A 1 105 ? -0.418 -5.205 12.024 1.00 96.12 105 THR A CA 1
ATOM 753 C C . THR A 1 105 ? 0.620 -5.515 13.108 1.00 96.12 105 THR A C 1
ATOM 755 O O . THR A 1 105 ? 1.536 -4.733 13.362 1.00 96.12 105 THR A O 1
ATOM 758 N N . ALA A 1 106 ? 0.466 -6.661 13.781 1.00 95.88 106 ALA A N 1
ATOM 759 C CA . ALA A 1 106 ? 1.456 -7.151 14.748 1.00 95.88 106 ALA A CA 1
ATOM 760 C C . ALA A 1 106 ? 2.676 -7.801 14.063 1.00 95.88 106 ALA A C 1
ATOM 762 O O . ALA A 1 106 ? 3.701 -8.032 14.703 1.00 95.88 106 ALA A O 1
ATOM 763 N N . THR A 1 107 ? 2.551 -8.090 12.768 1.00 95.38 107 THR A N 1
ATOM 764 C CA . THR A 1 107 ? 3.495 -8.806 11.906 1.00 95.38 107 THR A CA 1
ATOM 765 C C . THR A 1 107 ? 3.868 -7.936 10.698 1.00 95.38 107 THR A C 1
ATOM 767 O O . THR A 1 107 ? 3.624 -8.331 9.564 1.00 95.38 107 THR A O 1
ATOM 770 N N . PRO A 1 108 ? 4.474 -6.748 10.898 1.00 95.00 108 PRO A N 1
ATOM 771 C CA . PRO A 1 108 ? 4.710 -5.785 9.814 1.00 95.00 108 PRO A CA 1
ATOM 772 C C . PRO A 1 108 ? 5.698 -6.273 8.741 1.00 95.00 108 PRO A C 1
ATOM 774 O O . PRO A 1 108 ? 5.820 -5.649 7.695 1.00 95.00 108 PRO A O 1
ATOM 777 N N . ASP A 1 109 ? 6.408 -7.374 8.976 1.00 95.38 109 ASP A N 1
ATOM 778 C CA . ASP A 1 109 ? 7.339 -7.966 8.010 1.00 95.38 109 ASP A CA 1
ATOM 779 C C . ASP A 1 109 ? 6.734 -9.178 7.275 1.00 95.38 109 ASP A C 1
ATOM 781 O O . ASP A 1 109 ? 7.442 -9.900 6.574 1.00 95.38 109 ASP A O 1
ATOM 785 N N . SER A 1 110 ? 5.439 -9.456 7.461 1.00 96.25 110 SER A N 1
ATOM 786 C CA . SER A 1 110 ? 4.745 -10.590 6.847 1.00 96.25 110 SER A CA 1
ATOM 787 C C . SER A 1 110 ? 3.480 -10.128 6.144 1.00 96.25 110 SER A C 1
ATOM 789 O O . SER A 1 110 ? 2.671 -9.395 6.702 1.00 96.25 110 SER A O 1
ATOM 791 N N . PHE A 1 111 ? 3.307 -10.573 4.905 1.00 97.00 111 PHE A N 1
ATOM 792 C CA . PHE A 1 111 ? 2.133 -10.254 4.119 1.00 97.00 111 PHE A CA 1
ATOM 793 C C . PHE A 1 111 ? 0.959 -11.125 4.570 1.00 97.00 111 PHE A C 1
ATOM 795 O O . PHE A 1 111 ? 0.945 -12.339 4.366 1.00 97.00 111 PHE A O 1
ATOM 802 N N . ASP A 1 112 ? -0.040 -10.490 5.170 1.00 95.88 112 ASP A N 1
ATOM 803 C CA . ASP A 1 112 ? -1.297 -11.116 5.567 1.00 95.88 112 ASP A CA 1
ATOM 804 C C . ASP A 1 112 ? -2.487 -10.155 5.363 1.00 95.88 112 ASP A C 1
ATOM 806 O O . ASP A 1 112 ? -2.339 -9.041 4.849 1.00 95.88 112 ASP A O 1
ATOM 810 N N . ASN A 1 113 ? -3.692 -10.588 5.741 1.00 97.06 113 ASN A N 1
ATOM 811 C CA . ASN A 1 113 ? -4.912 -9.777 5.689 1.00 97.06 113 ASN A CA 1
ATOM 812 C C . ASN A 1 113 ? -5.318 -9.204 7.069 1.00 97.06 113 ASN A C 1
ATOM 814 O O . ASN A 1 113 ? -6.446 -8.725 7.239 1.00 97.06 113 ASN A O 1
ATOM 818 N N . ALA A 1 114 ? -4.423 -9.224 8.068 1.00 97.69 114 ALA A N 1
ATOM 819 C CA . ALA A 1 114 ? -4.721 -8.790 9.433 1.00 97.69 114 ALA A CA 1
ATOM 820 C C . ALA A 1 114 ? -5.056 -7.297 9.508 1.00 97.69 114 ALA A C 1
ATOM 822 O O . ALA A 1 114 ? -5.859 -6.901 10.355 1.00 97.69 114 ALA A O 1
ATOM 823 N N . TYR A 1 115 ? -4.513 -6.479 8.598 1.00 97.94 115 TYR A N 1
ATOM 824 C CA . TYR A 1 115 ? -4.877 -5.066 8.450 1.00 97.94 115 TYR A CA 1
ATOM 825 C C . TYR A 1 115 ? -6.400 -4.867 8.414 1.00 97.94 115 TYR A C 1
ATOM 827 O O . TYR A 1 115 ? -6.940 -4.086 9.200 1.00 97.94 115 TYR A O 1
ATOM 835 N N . PHE A 1 116 ? -7.103 -5.616 7.558 1.00 98.44 116 PHE A N 1
ATOM 836 C CA . PHE A 1 116 ? -8.547 -5.473 7.372 1.00 98.44 116 PHE A CA 1
ATOM 837 C C . PHE A 1 116 ? -9.323 -5.883 8.626 1.00 98.44 116 PHE A C 1
ATOM 839 O O . PHE A 1 116 ? -10.209 -5.159 9.085 1.00 98.44 116 PHE A O 1
ATOM 846 N N . SER A 1 117 ? -8.935 -7.008 9.235 1.00 97.56 117 SER A N 1
ATOM 847 C CA . SER A 1 117 ? -9.515 -7.480 10.497 1.00 97.56 117 SER A CA 1
ATOM 848 C C . SER A 1 117 ? -9.319 -6.472 11.631 1.00 97.56 117 SER A C 1
ATOM 850 O O . SER A 1 117 ? -10.251 -6.205 12.396 1.00 97.56 117 SER A O 1
ATOM 852 N N . ASN A 1 118 ? -8.127 -5.882 11.730 1.00 97.88 118 ASN A N 1
ATOM 853 C CA . ASN A 1 118 ? -7.800 -4.878 12.736 1.00 97.88 118 ASN A CA 1
ATOM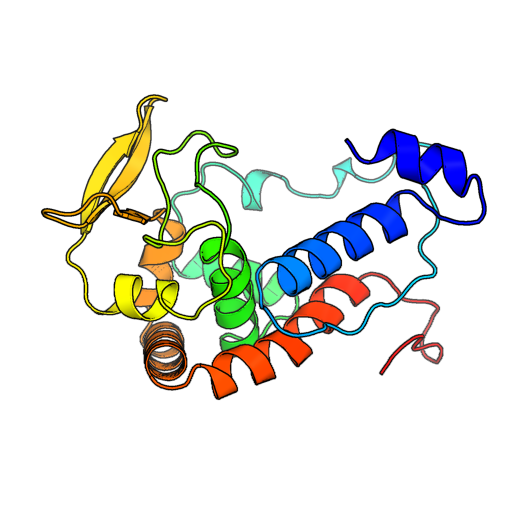 854 C C . ASN A 1 118 ? -8.613 -3.602 12.517 1.00 97.88 118 ASN A C 1
ATOM 856 O O . ASN A 1 118 ? -9.233 -3.097 13.456 1.00 97.88 118 ASN A O 1
ATOM 860 N N . LEU A 1 119 ? -8.651 -3.105 11.279 1.00 97.38 119 LEU A N 1
ATOM 861 C CA . LEU A 1 119 ? -9.387 -1.903 10.912 1.00 97.38 119 LEU A CA 1
ATOM 862 C C . LEU A 1 119 ? -10.877 -2.039 11.240 1.00 97.38 119 LEU A C 1
ATOM 864 O O . LEU A 1 119 ? -11.444 -1.141 11.872 1.00 97.38 119 LEU A O 1
ATOM 868 N N . ALA A 1 120 ? -11.485 -3.169 10.871 1.00 96.44 120 ALA A N 1
ATOM 869 C CA . ALA A 1 120 ? -12.912 -3.404 11.038 1.00 96.44 120 ALA A CA 1
ATOM 870 C C . ALA A 1 120 ? -13.333 -3.572 12.505 1.00 96.44 120 ALA A C 1
ATOM 872 O O . ALA A 1 120 ? -14.345 -3.005 12.925 1.00 96.44 120 ALA A O 1
ATOM 873 N N . ASN A 1 121 ? -12.559 -4.330 13.287 1.00 96.31 121 ASN A N 1
ATOM 874 C CA . ASN A 1 121 ? -13.032 -4.855 14.570 1.00 96.31 121 ASN A CA 1
ATOM 875 C C . ASN A 1 121 ? -12.475 -4.126 15.800 1.00 96.31 121 ASN A C 1
ATOM 877 O O . ASN A 1 121 ? -13.064 -4.219 16.878 1.00 96.31 121 ASN A O 1
ATOM 881 N N . LYS A 1 122 ? -11.360 -3.396 15.677 1.00 97.00 122 LYS A N 1
ATOM 882 C CA . LYS A 1 122 ? -10.749 -2.708 16.826 1.00 97.00 122 LYS A CA 1
ATOM 883 C C . LYS A 1 122 ? -11.392 -1.349 17.093 1.00 97.00 122 LYS A C 1
ATOM 885 O O . LYS A 1 122 ? -11.991 -0.714 16.216 1.00 97.00 122 LYS A O 1
ATOM 890 N N . GLN A 1 123 ? -11.254 -0.905 18.340 1.00 96.81 123 GLN A N 1
ATOM 891 C CA . GLN A 1 123 ? -11.609 0.446 18.762 1.00 96.81 123 GLN A CA 1
ATOM 892 C C . GLN A 1 123 ? -10.389 1.353 18.647 1.00 96.81 123 GLN A C 1
ATOM 894 O O . GLN A 1 123 ? -9.321 1.022 19.159 1.00 96.81 123 GLN A O 1
ATOM 899 N N . TRP A 1 124 ? -10.566 2.501 18.000 1.00 96.00 124 TRP A N 1
ATOM 900 C CA . TRP A 1 124 ? -9.488 3.428 17.676 1.00 96.00 124 TRP A CA 1
ATOM 901 C C . TRP A 1 124 ? -9.640 4.726 18.464 1.00 96.00 124 TRP A C 1
ATOM 903 O O . TRP A 1 124 ? -10.666 5.401 18.372 1.00 96.00 124 TRP A O 1
ATOM 913 N N . ALA A 1 125 ? -8.609 5.091 19.222 1.00 96.56 125 ALA A N 1
ATOM 914 C CA . ALA A 1 125 ? -8.532 6.352 19.944 1.00 96.56 125 ALA A CA 1
ATOM 915 C C . ALA A 1 125 ? -7.630 7.334 19.190 1.00 96.56 125 ALA A C 1
ATOM 917 O O . ALA A 1 125 ? -6.508 6.999 18.808 1.00 96.56 125 ALA A O 1
ATOM 918 N N . LYS A 1 126 ? -8.124 8.559 18.992 1.00 95.12 126 LYS A N 1
ATOM 919 C CA . LYS A 1 126 ? -7.355 9.653 18.391 1.00 95.12 126 LYS A CA 1
ATOM 920 C C . LYS A 1 126 ? -6.148 9.984 19.272 1.00 95.12 126 LYS A C 1
ATOM 922 O O . LYS A 1 126 ? -6.299 10.163 20.479 1.00 95.12 126 LYS A O 1
ATOM 927 N N . MET A 1 127 ? -4.980 10.128 18.663 1.00 93.81 127 MET A N 1
ATOM 928 C CA . MET A 1 127 ? -3.744 10.521 19.328 1.00 93.81 127 MET A CA 1
ATOM 929 C C . MET A 1 127 ? -2.878 11.413 18.433 1.00 93.81 127 MET A C 1
ATOM 931 O O . MET A 1 127 ? -3.184 11.660 17.264 1.00 93.81 127 MET A O 1
ATOM 935 N N . THR A 1 128 ? -1.775 11.887 18.997 1.00 93.69 128 THR A N 1
ATOM 936 C CA . THR A 1 128 ? -0.743 12.627 18.275 1.00 93.69 128 THR A CA 1
ATOM 937 C C . THR A 1 128 ? 0.541 11.812 18.317 1.00 93.69 128 THR A C 1
ATOM 939 O O . THR A 1 128 ? 0.947 11.391 19.402 1.00 93.69 128 THR A O 1
ATOM 942 N N . SER A 1 129 ? 1.161 11.578 17.158 1.00 92.44 129 SER A N 1
ATOM 943 C CA . SER A 1 129 ? 2.428 10.847 17.074 1.00 92.44 129 SER A CA 1
ATOM 944 C C . SER A 1 129 ? 3.554 11.606 17.778 1.00 92.44 129 SER A C 1
ATOM 946 O O . SER A 1 129 ? 3.454 12.813 18.028 1.00 92.44 129 SER A O 1
ATOM 948 N N . LYS A 1 130 ? 4.686 10.939 18.022 1.00 91.69 130 LYS A N 1
ATOM 949 C CA . LYS A 1 130 ? 5.911 11.573 18.552 1.00 91.69 130 LYS A CA 1
ATOM 950 C C . LYS A 1 130 ? 6.378 12.779 17.733 1.00 91.69 130 LYS A C 1
ATOM 952 O O . LYS A 1 130 ? 7.072 13.644 18.257 1.00 91.69 130 LYS A O 1
ATOM 957 N N . GLN A 1 131 ? 5.998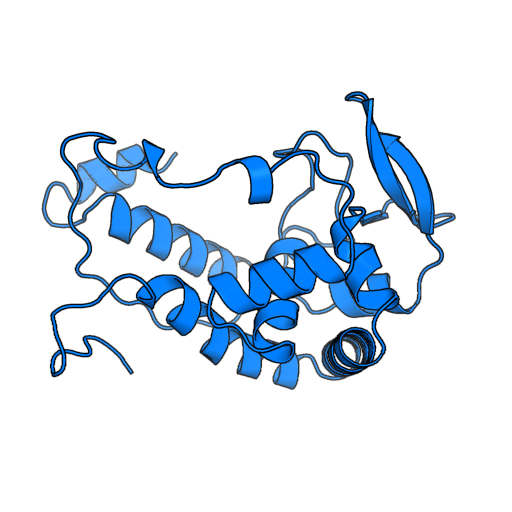 12.836 16.459 1.00 89.31 131 GLN A N 1
ATOM 958 C CA . GLN A 1 131 ? 6.363 13.898 15.522 1.00 89.31 131 GLN A CA 1
ATOM 959 C C . GLN A 1 131 ? 5.233 14.922 15.317 1.00 89.31 131 GLN A C 1
ATOM 961 O O . GLN A 1 131 ? 5.266 15.695 14.365 1.00 89.31 131 GLN A O 1
ATOM 966 N N . GLY A 1 132 ? 4.223 14.937 16.194 1.00 89.56 132 GLY A N 1
ATOM 967 C CA . GLY A 1 132 ? 3.184 15.968 16.208 1.00 89.56 132 GLY A CA 1
ATOM 968 C C . GLY A 1 132 ? 2.045 15.760 15.209 1.00 89.56 132 GLY A C 1
ATOM 969 O O . GLY A 1 132 ? 1.202 16.643 15.065 1.00 89.56 132 GLY A O 1
ATOM 970 N N . LYS A 1 133 ? 1.978 14.616 14.523 1.00 88.50 133 LYS A N 1
ATOM 971 C CA . LYS A 1 133 ? 0.969 14.380 13.485 1.00 88.50 133 LYS A CA 1
ATOM 972 C C . LYS A 1 133 ? -0.272 13.658 14.060 1.00 88.50 133 LYS A C 1
ATOM 974 O O . LYS A 1 133 ? -0.149 12.838 14.964 1.00 88.50 133 LYS A O 1
ATOM 979 N N . LEU A 1 134 ? -1.468 13.836 13.471 1.00 89.06 134 LEU A N 1
ATOM 980 C CA . LEU A 1 134 ? -2.752 13.179 13.858 1.00 89.06 134 LEU A CA 1
ATOM 981 C C . LEU A 1 134 ? -2.873 11.667 13.545 1.00 89.06 134 LEU A C 1
ATOM 983 O O . LEU A 1 134 ? -2.987 11.318 12.375 1.00 89.06 134 LEU A O 1
ATOM 987 N N . GLU A 1 135 ? -2.819 10.779 14.527 1.00 90.81 135 GLU A N 1
ATOM 988 C CA . GLU A 1 135 ? -2.856 9.316 14.334 1.00 90.81 135 GLU A CA 1
ATOM 989 C C . GLU A 1 135 ? -3.960 8.676 15.182 1.00 90.81 135 GLU A C 1
ATOM 991 O O . GLU A 1 135 ? -4.579 9.341 16.015 1.00 90.81 135 GLU A O 1
ATOM 996 N N . TYR A 1 136 ? -4.218 7.388 14.984 1.00 94.62 136 TYR A N 1
ATOM 997 C CA . TYR A 1 136 ? -5.131 6.608 15.804 1.00 94.62 136 TYR A CA 1
ATOM 998 C C . TYR A 1 136 ? -4.439 5.363 16.340 1.00 94.62 136 TYR A C 1
ATOM 1000 O O . TY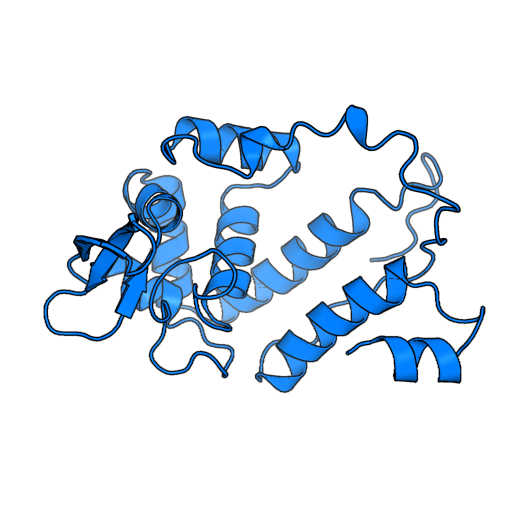R A 1 136 ? -3.763 4.662 15.594 1.00 94.62 136 TYR A O 1
ATOM 1008 N N . LYS A 1 137 ? -4.650 5.066 17.622 1.00 97.38 137 LYS A N 1
ATOM 1009 C CA . LYS A 1 137 ? -4.124 3.867 18.281 1.00 97.38 137 LYS A CA 1
ATOM 1010 C C . LYS A 1 137 ? -5.253 2.961 18.741 1.00 97.38 137 LYS A C 1
ATOM 1012 O O . LYS A 1 137 ? -6.272 3.439 19.246 1.00 97.38 137 LYS A O 1
ATOM 1017 N N . ALA A 1 138 ? -5.068 1.659 18.566 1.00 97.75 138 ALA A N 1
ATOM 1018 C CA . ALA A 1 138 ? -5.998 0.660 19.062 1.00 97.75 138 ALA A CA 1
ATOM 1019 C C . ALA A 1 138 ? -6.030 0.676 20.599 1.00 97.75 138 ALA A C 1
ATOM 1021 O O . ALA A 1 138 ? -4.993 0.681 21.266 1.00 97.75 138 ALA A O 1
ATOM 1022 N N . VAL A 1 139 ? -7.227 0.701 21.185 1.00 97.31 139 VAL A N 1
ATOM 1023 C CA . VAL A 1 139 ? -7.383 0.737 22.645 1.00 97.31 139 VAL A CA 1
ATOM 1024 C C . VAL A 1 139 ? -6.817 -0.546 23.259 1.00 97.31 139 VAL A C 1
ATOM 1026 O O . VAL A 1 139 ? -7.320 -1.633 22.998 1.00 97.31 139 VAL A O 1
ATOM 1029 N N . GLY A 1 140 ? -5.791 -0.407 24.104 1.00 95.75 140 GLY A N 1
ATOM 1030 C CA . GLY A 1 140 ? -5.162 -1.532 24.805 1.00 95.75 140 GLY A CA 1
ATOM 1031 C C . GLY A 1 140 ? -4.154 -2.336 23.977 1.00 95.75 140 GLY A C 1
ATOM 1032 O O . GLY A 1 140 ? -3.663 -3.347 24.469 1.00 95.75 140 GLY A O 1
ATOM 1033 N N . GLU A 1 141 ? -3.821 -1.897 22.760 1.00 96.38 141 GLU A N 1
ATOM 1034 C CA . GLU A 1 141 ? -2.913 -2.610 21.856 1.00 96.38 141 GLU A CA 1
ATOM 1035 C C . GLU A 1 141 ? -1.881 -1.665 21.219 1.00 96.38 141 GLU A C 1
ATOM 1037 O O . GLU A 1 141 ? -2.102 -0.461 21.086 1.00 96.38 141 GLU A O 1
ATOM 1042 N N . GLU A 1 142 ? -0.742 -2.209 20.788 1.00 95.88 142 GLU A N 1
ATOM 1043 C CA . GLU A 1 142 ? 0.312 -1.464 20.082 1.00 95.88 142 GLU A CA 1
ATOM 1044 C C . GLU A 1 142 ? 0.099 -1.493 18.561 1.00 95.88 142 GLU A C 1
ATOM 1046 O O . GLU A 1 142 ? 0.991 -1.855 17.799 1.00 95.88 142 GLU A O 1
ATOM 1051 N N . LEU A 1 143 ? -1.105 -1.115 18.127 1.00 97.19 143 LEU A N 1
ATOM 1052 C CA . LEU A 1 143 ? -1.485 -1.022 16.716 1.00 97.19 143 LEU A CA 1
ATOM 1053 C C . LEU A 1 143 ? -1.931 0.396 16.376 1.00 97.19 143 LEU A C 1
ATOM 1055 O O . LEU A 1 143 ? -2.605 1.052 17.177 1.00 97.19 143 LEU A O 1
ATOM 1059 N N . TYR A 1 144 ? -1.573 0.845 15.178 1.00 96.12 144 TYR A N 1
ATOM 1060 C CA . TYR A 1 144 ? -1.662 2.239 14.762 1.00 96.12 144 TYR A CA 1
ATOM 1061 C C . TYR A 1 144 ? -2.241 2.354 13.350 1.00 96.12 144 TYR A C 1
ATOM 1063 O O . TYR A 1 144 ? -1.898 1.577 12.462 1.00 96.12 144 TYR A O 1
ATOM 1071 N N . MET A 1 145 ? -3.113 3.337 13.145 1.00 94.62 145 MET A N 1
ATOM 1072 C CA . MET A 1 145 ? -3.783 3.621 11.875 1.00 94.62 145 MET A CA 1
ATOM 1073 C C . MET A 1 145 ? -3.757 5.117 11.587 1.00 94.62 145 MET A C 1
ATOM 1075 O O . MET A 1 145 ? -3.828 5.951 12.497 1.00 94.62 145 MET A O 1
ATOM 1079 N N . LEU A 1 146 ? -3.708 5.471 10.309 1.00 92.06 146 LEU A N 1
ATOM 1080 C CA . LEU A 1 146 ? -3.839 6.850 9.866 1.00 92.06 146 LEU A CA 1
ATOM 1081 C C . LEU A 1 146 ? -5.313 7.253 9.769 1.00 92.06 146 LEU A C 1
ATOM 1083 O O . LEU A 1 146 ? -6.218 6.421 9.736 1.00 92.06 146 LEU A O 1
ATOM 1087 N N . ALA A 1 147 ? -5.561 8.561 9.686 1.00 88.12 147 ALA A N 1
ATOM 1088 C CA . ALA A 1 147 ? -6.904 9.080 9.432 1.00 88.12 147 ALA A CA 1
ATOM 1089 C C . ALA A 1 147 ? -7.490 8.521 8.120 1.00 88.12 147 ALA A C 1
ATOM 1091 O O . ALA A 1 147 ? -8.658 8.144 8.095 1.00 88.12 147 ALA A O 1
ATOM 1092 N N . SER A 1 148 ? -6.657 8.385 7.083 1.00 87.62 148 SER A N 1
ATOM 1093 C CA . SER A 1 148 ? -6.984 7.757 5.793 1.00 87.62 148 SER A CA 1
ATOM 1094 C C . SER A 1 148 ? -7.409 6.299 5.902 1.00 87.62 148 SER A C 1
ATOM 1096 O O . SER A 1 148 ? -8.223 5.859 5.106 1.00 87.62 148 SER A O 1
ATOM 1098 N N . ASP A 1 149 ? -6.906 5.539 6.875 1.00 92.69 149 ASP A N 1
ATOM 1099 C CA . ASP A 1 149 ? -7.361 4.158 7.060 1.00 92.69 149 ASP A CA 1
ATOM 1100 C C . ASP A 1 149 ? -8.793 4.138 7.609 1.00 92.69 149 ASP A C 1
ATOM 1102 O O . ASP A 1 149 ? -9.634 3.347 7.187 1.00 92.69 149 ASP A O 1
ATOM 1106 N N . LEU A 1 150 ? -9.108 5.061 8.525 1.00 91.75 150 LEU A N 1
ATOM 1107 C CA . LEU A 1 150 ? -10.440 5.149 9.117 1.00 91.75 150 LEU A CA 1
ATOM 1108 C C . LEU A 1 150 ? -11.508 5.663 8.145 1.00 91.75 150 LEU A C 1
ATOM 1110 O O . LEU A 1 150 ? -12.683 5.376 8.379 1.00 91.75 150 LEU A O 1
ATOM 1114 N N . THR A 1 151 ? -11.152 6.353 7.053 1.00 89.69 151 THR A N 1
ATOM 1115 C CA . THR A 1 151 ? -12.149 6.764 6.043 1.00 89.69 151 THR A CA 1
ATOM 1116 C C . THR A 1 151 ? -12.833 5.562 5.400 1.00 89.69 151 THR A C 1
ATOM 1118 O O . THR A 1 151 ? -14.030 5.634 5.126 1.00 89.69 151 THR A O 1
ATOM 1121 N N . LEU A 1 152 ? -12.130 4.429 5.276 1.00 93.75 152 LEU A N 1
ATOM 1122 C CA . LEU A 1 152 ? -12.695 3.175 4.770 1.00 93.75 152 LEU A CA 1
ATOM 1123 C C . LEU A 1 152 ? -13.839 2.648 5.650 1.00 93.75 152 LEU A C 1
ATOM 1125 O O . LEU A 1 152 ? -14.709 1.938 5.160 1.00 93.75 152 LEU A O 1
ATOM 1129 N N . ARG A 1 153 ? -13.872 3.008 6.943 1.00 91.94 153 ARG A N 1
ATOM 1130 C CA . ARG A 1 153 ? -14.958 2.624 7.864 1.00 91.94 153 ARG A CA 1
ATOM 1131 C C . ARG A 1 153 ? -16.194 3.509 7.748 1.00 91.94 153 ARG A C 1
ATOM 1133 O O . ARG A 1 153 ? -17.258 3.120 8.225 1.00 91.94 153 ARG A O 1
ATOM 1140 N N . PHE A 1 154 ? -16.047 4.720 7.217 1.00 88.00 154 PHE A N 1
ATOM 1141 C CA . PHE A 1 154 ? -17.131 5.705 7.158 1.00 88.00 154 PHE A CA 1
ATOM 1142 C C . PHE A 1 154 ? -17.978 5.577 5.894 1.00 88.00 154 PHE A C 1
ATOM 1144 O O . PHE A 1 154 ? -19.052 6.172 5.819 1.00 88.00 154 PHE A O 1
ATOM 1151 N N . ASP A 1 155 ? -17.518 4.786 4.930 1.00 91.88 155 ASP A N 1
ATOM 1152 C CA . ASP A 1 155 ? -18.233 4.484 3.704 1.00 91.88 155 ASP A CA 1
ATOM 1153 C C . ASP A 1 155 ? -18.728 3.026 3.716 1.00 91.88 155 ASP A C 1
ATOM 1155 O O . ASP A 1 155 ? -17.914 2.113 3.865 1.00 91.88 155 ASP A O 1
ATOM 1159 N N . PRO A 1 156 ? -20.044 2.778 3.586 1.00 95.50 156 PRO A N 1
ATOM 1160 C CA . PRO A 1 156 ? -20.591 1.423 3.614 1.00 95.50 156 PRO A CA 1
ATOM 1161 C C . PRO A 1 156 ? -20.064 0.500 2.507 1.00 95.50 156 PRO A C 1
ATOM 1163 O O . PRO A 1 156 ? -19.919 -0.697 2.747 1.00 95.50 156 PRO A O 1
ATOM 1166 N N . GLU A 1 157 ? -19.782 1.031 1.313 1.00 96.25 157 GLU A N 1
ATOM 1167 C CA . GLU A 1 157 ? -19.241 0.254 0.194 1.00 96.25 157 GLU A CA 1
ATOM 1168 C C . GLU A 1 157 ? -17.806 -0.175 0.511 1.00 96.25 157 GLU A C 1
ATOM 1170 O O . GLU A 1 157 ? -17.510 -1.372 0.515 1.00 96.25 157 GLU A O 1
ATOM 1175 N N . LEU A 1 158 ? -16.942 0.775 0.886 1.00 97.06 158 LEU A N 1
ATOM 1176 C CA . LEU A 1 158 ? -15.553 0.475 1.255 1.00 97.06 158 LEU A CA 1
ATOM 1177 C C . LEU A 1 158 ? -15.483 -0.479 2.451 1.00 97.06 158 LEU A C 1
ATOM 1179 O O . LEU A 1 158 ? -14.730 -1.452 2.425 1.00 97.06 158 LEU A O 1
ATOM 1183 N N . MET A 1 159 ? -16.311 -0.253 3.472 1.00 96.94 159 MET A N 1
ATOM 1184 C CA . MET A 1 159 ? -16.347 -1.095 4.664 1.00 96.94 159 MET A CA 1
ATOM 1185 C C . MET A 1 159 ? -16.794 -2.527 4.344 1.00 96.94 159 MET A C 1
ATOM 1187 O O . MET A 1 159 ? -16.272 -3.469 4.939 1.00 96.94 159 MET A O 1
ATOM 1191 N N . SER A 1 160 ? -17.723 -2.715 3.400 1.00 98.25 160 SER A N 1
ATOM 1192 C CA . SER A 1 160 ? -18.145 -4.056 2.976 1.00 98.25 160 SER A CA 1
ATOM 1193 C C . SER A 1 160 ? -16.992 -4.846 2.345 1.00 98.25 160 SER A C 1
ATOM 1195 O O . SER A 1 160 ? -16.797 -6.015 2.674 1.00 98.25 160 SER A O 1
ATOM 1197 N N . ILE A 1 161 ? -16.158 -4.184 1.536 1.00 98.50 161 ILE A N 1
ATOM 1198 C CA . ILE A 1 161 ? -14.967 -4.783 0.919 1.00 98.50 161 ILE A CA 1
ATOM 1199 C C . ILE A 1 161 ? -13.901 -5.074 1.982 1.00 98.50 161 ILE A C 1
ATOM 1201 O O . ILE A 1 161 ? -13.305 -6.148 1.984 1.00 98.50 161 ILE A O 1
ATOM 1205 N N . VAL A 1 162 ? -13.687 -4.152 2.930 1.00 98.50 162 VAL A N 1
ATOM 1206 C CA . VAL A 1 162 ? -12.785 -4.373 4.074 1.00 98.50 162 VAL A CA 1
ATOM 1207 C C . VAL A 1 162 ? -13.207 -5.615 4.864 1.00 98.50 162 VAL A C 1
ATOM 1209 O O . VAL A 1 162 ? -12.362 -6.431 5.221 1.00 98.50 162 VAL A O 1
ATOM 1212 N N . GLN A 1 163 ? -14.503 -5.788 5.132 1.00 98.31 163 GLN A N 1
ATOM 1213 C CA . GLN A 1 163 ? -15.013 -6.967 5.837 1.00 98.31 163 GLN A CA 1
ATOM 1214 C C . GLN A 1 163 ? -14.825 -8.253 5.033 1.00 98.31 163 GLN A C 1
ATOM 1216 O O . GLN A 1 163 ? -14.448 -9.272 5.608 1.00 98.31 163 GLN A O 1
ATOM 1221 N N . GLU A 1 164 ? -15.051 -8.208 3.721 1.00 98.50 164 GLU A N 1
ATOM 1222 C CA . GLU A 1 164 ? -14.799 -9.347 2.843 1.00 98.50 164 GLU A CA 1
ATOM 1223 C C . GLU A 1 164 ? -13.326 -9.760 2.898 1.00 98.50 164 GLU A C 1
ATOM 1225 O O . GLU A 1 164 ? -13.032 -10.904 3.226 1.00 98.50 164 GLU A O 1
ATOM 1230 N N . PHE A 1 165 ? -12.394 -8.828 2.688 1.00 98.56 165 PHE A N 1
ATOM 1231 C CA . PHE A 1 165 ? -10.956 -9.111 2.723 1.00 98.56 165 PHE A CA 1
ATOM 1232 C C . PHE A 1 165 ? -10.441 -9.516 4.105 1.00 98.56 165 PHE A C 1
ATOM 1234 O O . PHE A 1 165 ? -9.457 -10.249 4.202 1.00 98.56 165 PHE A O 1
ATOM 1241 N N . ALA A 1 166 ? -11.103 -9.089 5.183 1.00 98.19 166 ALA A N 1
ATOM 1242 C CA . ALA A 1 166 ? -10.808 -9.564 6.531 1.00 98.19 166 ALA A CA 1
ATOM 1243 C C . ALA A 1 166 ? -11.132 -11.058 6.712 1.00 98.19 166 ALA A C 1
ATOM 1245 O O . ALA A 1 166 ? -10.430 -11.748 7.452 1.00 98.19 166 ALA A O 1
ATOM 1246 N N . ILE A 1 167 ? -12.181 -11.553 6.048 1.00 98.00 167 ILE A N 1
ATOM 1247 C CA . ILE A 1 167 ? -12.663 -12.938 6.163 1.00 98.00 167 ILE A CA 1
ATOM 1248 C C . ILE A 1 167 ? -12.018 -13.839 5.103 1.00 98.00 167 ILE A C 1
ATOM 1250 O O . ILE A 1 167 ? -11.681 -14.986 5.394 1.00 98.00 167 ILE A O 1
ATOM 1254 N N . ASP A 1 168 ? -11.829 -13.323 3.891 1.00 98.06 168 ASP A N 1
ATOM 1255 C CA . ASP A 1 168 ? -11.328 -14.049 2.731 1.00 98.06 168 ASP A CA 1
ATOM 1256 C C . ASP A 1 168 ? -10.012 -13.437 2.227 1.00 98.06 168 ASP A C 1
ATOM 1258 O O . ASP A 1 168 ? -9.970 -12.503 1.420 1.00 98.06 168 ASP A O 1
ATOM 1262 N N . ALA A 1 169 ? -8.901 -13.998 2.711 1.00 97.12 169 ALA A N 1
ATOM 1263 C CA . ALA A 1 169 ? -7.564 -13.614 2.271 1.00 97.12 169 ALA A CA 1
ATOM 1264 C C . ALA A 1 169 ? -7.313 -13.936 0.786 1.00 97.12 169 ALA A C 1
ATOM 1266 O O . ALA A 1 169 ? -6.513 -13.256 0.145 1.00 97.12 169 ALA A O 1
ATOM 1267 N N . ALA A 1 170 ? -7.988 -14.946 0.224 1.00 97.81 170 ALA A N 1
ATOM 1268 C CA . ALA A 1 170 ? -7.832 -15.298 -1.183 1.00 97.81 170 ALA A CA 1
ATOM 1269 C C . ALA A 1 170 ? -8.498 -14.249 -2.080 1.00 97.81 170 ALA A C 1
ATOM 1271 O O . ALA A 1 170 ? -7.903 -13.852 -3.079 1.00 97.81 170 ALA A O 1
ATOM 1272 N N . ALA A 1 171 ? -9.669 -13.739 -1.689 1.00 98.19 171 ALA A N 1
ATOM 1273 C CA . ALA A 1 171 ? -10.325 -12.627 -2.376 1.00 98.19 171 ALA A CA 1
ATOM 1274 C C . ALA A 1 171 ? -9.465 -11.352 -2.370 1.00 98.19 171 ALA A C 1
ATOM 1276 O O . ALA A 1 171 ? -9.390 -10.657 -3.384 1.00 98.19 171 ALA A O 1
ATOM 1277 N N . PHE A 1 172 ? -8.786 -11.066 -1.253 1.00 98.19 172 PHE A N 1
ATOM 1278 C CA . PHE A 1 172 ? -7.828 -9.961 -1.166 1.00 98.19 172 PHE A CA 1
ATOM 1279 C C . PHE A 1 172 ? -6.653 -10.145 -2.135 1.00 98.19 172 PHE A C 1
ATOM 1281 O O . PHE A 1 172 ? -6.340 -9.238 -2.906 1.00 98.19 172 PHE A O 1
ATOM 1288 N N . VAL A 1 173 ? -6.017 -11.318 -2.115 1.00 97.44 173 VAL A N 1
ATOM 1289 C CA . VAL A 1 173 ? -4.873 -11.629 -2.984 1.00 97.44 173 VAL A CA 1
ATOM 1290 C C . VAL A 1 173 ? -5.261 -11.578 -4.462 1.00 97.44 173 VAL A C 1
ATOM 1292 O O . VAL A 1 173 ? -4.551 -10.962 -5.252 1.00 97.44 173 VAL A O 1
ATOM 1295 N N . ASP A 1 174 ? -6.397 -12.169 -4.830 1.00 97.12 174 ASP A N 1
ATOM 1296 C CA . ASP A 1 174 ? -6.917 -12.174 -6.199 1.00 97.12 174 ASP A CA 1
ATOM 1297 C C . ASP A 1 174 ? -7.188 -10.751 -6.714 1.00 97.12 174 ASP A C 1
ATOM 1299 O O . ASP A 1 174 ? -6.815 -10.405 -7.838 1.00 97.12 174 ASP A O 1
ATOM 1303 N N . GLU A 1 175 ? -7.771 -9.887 -5.878 1.00 97.81 175 GLU A N 1
ATOM 1304 C CA . GLU A 1 175 ? -7.967 -8.485 -6.241 1.00 97.81 175 GLU A CA 1
ATOM 1305 C C . GLU A 1 175 ? -6.643 -7.729 -6.362 1.00 97.81 175 GLU A C 1
ATOM 1307 O O . GLU A 1 175 ? -6.439 -6.994 -7.329 1.00 97.81 175 GLU A O 1
ATOM 1312 N N . LEU A 1 176 ? -5.719 -7.925 -5.418 1.00 96.50 176 LEU A N 1
ATOM 1313 C CA . LEU A 1 176 ? -4.412 -7.276 -5.450 1.00 96.50 176 LEU A CA 1
ATOM 1314 C C . LEU A 1 176 ? -3.640 -7.642 -6.723 1.00 96.50 176 LEU A C 1
ATOM 1316 O O . LEU A 1 176 ? -3.045 -6.764 -7.351 1.00 96.50 176 LEU A O 1
ATOM 1320 N N . SER A 1 177 ? -3.696 -8.907 -7.144 1.00 94.12 177 SER A N 1
ATOM 1321 C CA . SER A 1 177 ? -3.079 -9.382 -8.385 1.00 94.12 177 SER A CA 1
ATOM 1322 C C . SER A 1 177 ? -3.621 -8.693 -9.641 1.00 94.12 177 SER A C 1
ATOM 1324 O O . SER A 1 177 ? -2.896 -8.617 -10.632 1.00 94.12 177 SER A O 1
ATOM 1326 N N . ARG A 1 178 ? -4.845 -8.149 -9.609 1.00 92.44 178 ARG A N 1
ATOM 1327 C CA . ARG A 1 178 ? -5.416 -7.326 -10.692 1.00 92.44 178 ARG A CA 1
ATOM 1328 C C . ARG A 1 178 ? -5.102 -5.839 -10.532 1.00 92.44 178 ARG A C 1
ATOM 1330 O O . ARG A 1 178 ? -4.690 -5.186 -11.490 1.00 92.44 178 ARG A O 1
ATOM 1337 N N . ALA A 1 179 ? -5.277 -5.309 -9.325 1.00 94.94 179 ALA A N 1
ATOM 1338 C CA . ALA A 1 179 ? -5.156 -3.883 -9.038 1.00 94.94 179 ALA A CA 1
ATOM 1339 C C . ALA A 1 179 ? -3.709 -3.381 -9.154 1.00 94.94 179 ALA A C 1
ATOM 1341 O O . ALA A 1 179 ? -3.456 -2.294 -9.674 1.00 94.94 179 ALA A O 1
ATOM 1342 N N . TRP A 1 180 ? -2.744 -4.180 -8.697 1.00 93.19 180 TRP A N 1
ATOM 1343 C CA . TRP A 1 180 ? -1.329 -3.818 -8.683 1.00 93.19 180 TRP A CA 1
ATOM 1344 C C . TRP A 1 180 ? -0.735 -3.580 -10.082 1.00 93.19 180 TRP A C 1
ATOM 1346 O O . TRP A 1 180 ? -0.191 -2.495 -10.310 1.00 93.19 180 TRP A O 1
ATOM 1356 N N . PRO A 1 181 ? -0.846 -4.510 -11.056 1.00 89.38 181 PRO A N 1
ATOM 1357 C CA . PRO A 1 181 ? -0.372 -4.238 -12.409 1.00 89.38 181 PRO A CA 1
ATOM 1358 C C . PRO A 1 181 ? -1.146 -3.105 -13.073 1.00 89.38 181 PRO A C 1
ATOM 1360 O O . PRO A 1 181 ? -0.525 -2.309 -13.770 1.00 89.38 181 PRO A O 1
ATOM 1363 N N . LYS A 1 182 ? -2.459 -2.977 -12.840 1.00 90.88 182 LYS A N 1
ATOM 1364 C CA . LYS A 1 182 ? -3.242 -1.850 -13.366 1.00 90.88 182 LYS A CA 1
ATOM 1365 C C . LYS A 1 182 ? -2.657 -0.511 -12.915 1.00 90.88 182 LYS A C 1
ATOM 1367 O O . LYS A 1 182 ? -2.403 0.341 -13.758 1.00 90.88 182 LYS A O 1
ATOM 1372 N N . LEU A 1 183 ? -2.378 -0.357 -11.619 1.00 91.50 183 LEU A N 1
ATOM 1373 C CA . LEU A 1 183 ? -1.773 0.857 -11.070 1.00 91.50 183 LEU A CA 1
ATOM 1374 C C . LEU A 1 183 ? -0.398 1.130 -11.687 1.00 91.50 183 LEU A C 1
ATOM 1376 O O . LEU A 1 183 ? -0.117 2.240 -12.127 1.00 91.50 183 LEU A O 1
ATOM 1380 N N . LEU A 1 184 ? 0.471 0.121 -11.719 1.00 90.69 184 LEU A N 1
ATOM 1381 C CA . LEU A 1 184 ? 1.860 0.316 -12.132 1.00 90.69 184 LEU A CA 1
ATOM 1382 C C . LEU A 1 184 ? 2.037 0.449 -13.639 1.00 90.69 184 LEU A C 1
ATOM 1384 O O . LEU A 1 184 ? 3.060 0.959 -14.077 1.00 90.69 184 LEU A O 1
ATOM 1388 N N . THR A 1 185 ? 1.090 -0.035 -14.435 1.00 89.00 185 THR A N 1
ATOM 1389 C CA . THR A 1 185 ? 1.123 0.083 -15.899 1.00 89.00 185 THR A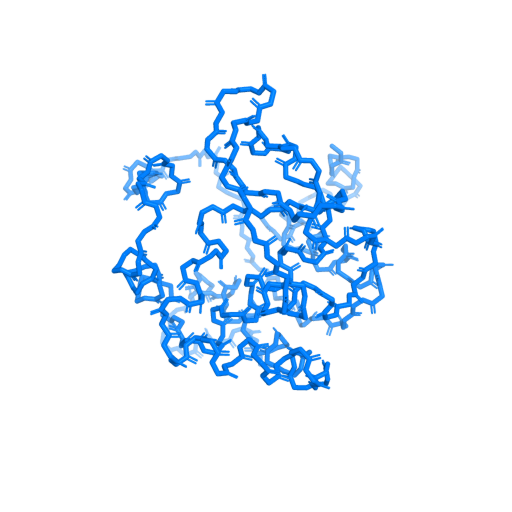 CA 1
ATOM 1390 C C . THR A 1 185 ? 0.266 1.240 -16.409 1.00 89.00 185 THR A C 1
ATOM 1392 O O . THR A 1 185 ? 0.198 1.446 -17.619 1.00 89.00 185 THR A O 1
ATOM 1395 N N . ALA A 1 186 ? -0.345 2.021 -15.510 1.00 88.25 186 ALA A N 1
ATOM 1396 C CA . ALA A 1 186 ? -1.231 3.129 -15.854 1.00 88.25 186 ALA A CA 1
ATOM 1397 C C . ALA A 1 186 ? -0.547 4.233 -16.674 1.00 88.25 186 ALA A C 1
ATOM 1399 O O . ALA A 1 186 ? -1.239 5.005 -17.320 1.00 88.25 186 ALA A O 1
ATOM 1400 N N . ASP A 1 187 ? 0.782 4.324 -16.665 1.00 85.31 187 ASP A N 1
ATOM 1401 C CA . ASP A 1 187 ? 1.575 5.272 -17.454 1.00 85.31 187 ASP A CA 1
ATOM 1402 C C . ASP A 1 187 ? 2.344 4.610 -18.613 1.00 85.31 187 ASP A C 1
ATOM 1404 O O . ASP A 1 187 ? 2.902 5.302 -19.467 1.00 85.31 187 ASP A O 1
ATOM 1408 N N . LEU A 1 188 ? 2.329 3.276 -18.701 1.00 81.88 188 LEU A N 1
ATOM 1409 C CA . LEU A 1 188 ? 2.994 2.488 -19.741 1.00 81.88 188 LEU A CA 1
ATOM 1410 C C . LEU A 1 188 ? 2.176 2.444 -21.042 1.00 81.88 188 LEU A C 1
ATOM 1412 O O . LEU A 1 188 ? 1.916 1.385 -21.620 1.00 81.88 188 LEU A O 1
ATOM 1416 N N . TYR A 1 189 ? 1.780 3.617 -21.534 1.00 69.81 189 TYR A N 1
ATOM 1417 C CA . TYR A 1 189 ? 1.111 3.766 -22.821 1.00 69.81 189 TYR A CA 1
ATOM 1418 C C . TYR A 1 189 ? 2.127 3.907 -23.958 1.00 69.81 189 TYR A C 1
ATOM 1420 O O . TYR A 1 189 ? 2.915 4.848 -23.990 1.00 69.81 189 TYR A O 1
ATOM 1428 N N . ALA A 1 190 ? 2.038 3.038 -24.967 1.00 58.38 190 ALA A N 1
ATOM 1429 C CA . ALA A 1 190 ? 2.737 3.211 -26.248 1.00 58.38 190 ALA A CA 1
ATOM 1430 C C . ALA A 1 190 ? 1.770 3.349 -27.433 1.00 58.38 190 ALA A C 1
ATOM 1432 O O . ALA A 1 190 ? 2.009 2.843 -28.531 1.00 58.38 190 ALA A O 1
ATOM 1433 N N . GLY A 1 191 ? 0.660 4.055 -27.208 1.00 56.34 191 GLY A N 1
ATOM 1434 C CA . GLY A 1 191 ? -0.387 4.286 -28.201 1.00 56.34 191 GLY A CA 1
ATOM 1435 C C . GLY A 1 191 ? -1.533 3.261 -28.152 1.00 56.34 191 GLY A C 1
ATOM 1436 O O . GLY A 1 191 ? -1.528 2.347 -27.329 1.00 56.34 191 GLY A O 1
ATOM 1437 N N . PRO A 1 192 ? -2.545 3.403 -29.028 1.00 54.06 192 PRO A N 1
ATOM 1438 C CA . PRO A 1 192 ? -3.842 2.720 -28.913 1.00 54.06 192 PRO A CA 1
ATOM 1439 C C . PRO A 1 192 ? -3.811 1.197 -29.131 1.00 54.06 192 PRO A C 1
ATOM 1441 O O . PRO A 1 192 ? -4.820 0.533 -28.908 1.00 54.06 192 PRO A O 1
ATOM 1444 N N . THR A 1 193 ? -2.685 0.630 -29.572 1.00 50.94 193 THR A N 1
ATOM 1445 C CA . THR A 1 193 ? -2.570 -0.793 -29.943 1.00 50.94 193 THR A CA 1
ATOM 1446 C C . THR A 1 193 ? -1.456 -1.545 -29.218 1.00 50.94 193 THR A C 1
ATOM 1448 O O . THR A 1 193 ? -1.376 -2.763 -29.346 1.00 50.94 193 THR A O 1
ATOM 1451 N N . ALA A 1 194 ? -0.595 -0.858 -28.467 1.00 52.59 194 ALA A N 1
ATOM 1452 C CA . ALA A 1 194 ? 0.509 -1.482 -27.749 1.00 52.59 194 ALA A CA 1
ATOM 1453 C C . ALA A 1 194 ? 0.142 -1.605 -26.267 1.00 52.59 194 ALA A C 1
ATOM 1455 O O . ALA A 1 194 ? 0.314 -0.668 -25.492 1.00 52.59 194 ALA A O 1
ATOM 1456 N N . LYS A 1 195 ? -0.391 -2.767 -25.881 1.00 53.22 195 LYS A N 1
ATOM 1457 C CA . LYS A 1 195 ? -0.461 -3.183 -24.478 1.00 53.22 195 LYS A CA 1
ATOM 1458 C C . LYS A 1 195 ? 0.694 -4.144 -24.240 1.00 53.22 195 LYS A C 1
ATOM 1460 O O . LYS A 1 195 ? 0.714 -5.222 -24.826 1.00 53.22 195 LYS A O 1
ATOM 1465 N N . PHE A 1 196 ? 1.675 -3.731 -23.442 1.00 54.47 196 PHE A N 1
ATOM 1466 C CA . PHE A 1 196 ? 2.894 -4.517 -23.226 1.00 54.47 196 PHE A CA 1
ATOM 1467 C C . PHE A 1 196 ? 2.715 -5.695 -22.261 1.00 54.47 196 PHE A C 1
ATOM 1469 O O . PHE A 1 196 ? 3.616 -6.523 -22.174 1.00 54.47 196 PHE A O 1
ATOM 1476 N N . CYS A 1 197 ? 1.564 -5.816 -21.592 1.00 60.59 197 CYS A N 1
ATOM 1477 C CA . CYS A 1 197 ? 1.331 -6.852 -20.591 1.00 60.59 197 CYS A CA 1
ATOM 1478 C C . CYS A 1 197 ? -0.147 -7.205 -20.394 1.00 60.59 197 CYS A C 1
ATOM 1480 O O . CYS A 1 197 ? -0.988 -6.304 -20.373 1.00 60.59 197 CYS A O 1
ATOM 1482 N N . PHE A 1 198 ? -0.417 -8.497 -20.176 1.00 53.69 198 PHE A N 1
ATOM 1483 C CA . PHE A 1 198 ? -1.645 -9.066 -19.611 1.00 53.69 198 PHE A CA 1
ATOM 1484 C C . PHE A 1 198 ? -1.279 -10.203 -18.660 1.00 53.69 198 PHE A C 1
ATOM 1486 O O . PHE A 1 198 ? -0.354 -10.966 -19.022 1.00 53.69 198 PHE A O 1
#

InterPro domains:
  IPR000763 Catalase-peroxidase haem [PTHR30555] (63-189)
  IPR002016 Haem peroxidase [PF00141] (2-166)
  IPR002016 Haem peroxidase [PR00458] (13-30)
  IPR002016 Haem peroxidase [PR00458] (31-43)
  IPR002016 Haem peroxidase [PR00458] (104-119)
  IPR002016 Haem peroxidase [PS50873] (1-198)
  IPR002207 Class I peroxidase [PR00459] (12-30)
  IPR002207 Class I peroxidase [PR00459] (31-43)
  IPR002207 Class I peroxidase [PR00459] (96-120)
  IPR010255 Haem peroxidase superfamily [SSF48113] (2-191)

pLDDT: mean 89.03, std 12.68, range [38.47, 98.56]

Sequence (198 aa):
MLEPIKLQFGNALSWADLIVLAGQTAIEVAGGPALPFCGGRTDAADGAGSSLLNEQLLGEVVDTIDLTRERMALLDLSAREYVALVGAQRTLGTNAPVGRDGAATATPDSFDNAYFSNLANKQWAKMTSKQGKLEYKAVGEELYMLASDLTLRFDPELMSIVQEFAIDAAAFVDELSRAWPKLLTADLYAGPTAKFCF

Organism: NCBI:txid1460289

Secondary structure (DSSP, 8-state):
--HHHHHHHGGGS-HHHHHHHHHHHHHHHTT-PPPP--------SS-TTGGGS-GGGTSSS---HHHHHHHHHHTT--HHHHHHHHHHHHHSS-SGGGT--S-SSS-TTS--SHHHHHHHHS-EEEEE-TTS-EEEEETTSS-EEEHHHHHHHHSHHHHHHHHHHHH-HHHHHHHHHHHHHHHHHTT---STT-----

Foldseek 3Di:
DCVVVCVVCPQVDAPLQSVLVVLQVQCVQLVADNADGFDDDHDDPDCPPCVPPDCVLVDDDQQALVSVVVVCVVLVHDLLLSLLVVQSVQLADACVVVPADGGQDPSNSHDFLVSLVSLLPFDWDWDAGPRGHIWTDTVPDRHIGHSNSNNLVVDPVSNVSSVVCNVDVPSSSVSNSVSSCSNSCVVVDPDDPDDRGD